Protein 2H7O (pdb70)

Solvent-accessible surface area: 15683 Å² total; per-residue (Å²): 226,22,66,75,154,91,6,148,72,8,12,50,74,0,108,82,19,30,68,28,5,80,88,154,134,20,86,36,16,19,0,2,56,33,0,23,68,0,9,62,4,0,38,112,3,68,110,99,53,94,72,107,69,13,106,69,2,52,67,25,1,94,131,2,3,150,39,1,28,68,61,28,163,88,134,33,26,106,63,34,2,41,64,6,2,94,48,0,60,137,43,28,131,113,137,43,57,32,60,25,22,35,15,3,69,20,2,39,48,0,0,50,1,0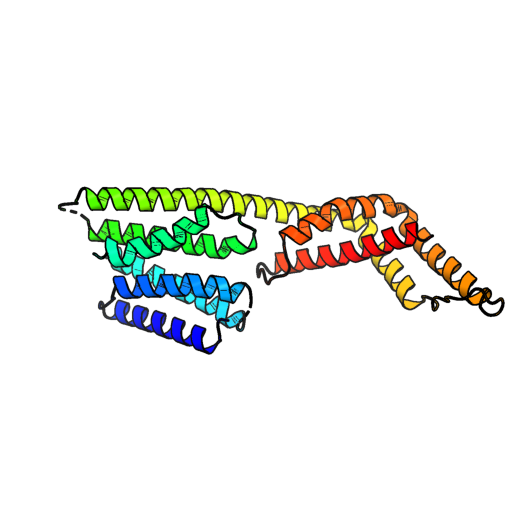,32,75,5,0,55,59,94,29,164,186,50,51,100,100,7,130,41,26,28,80,120,0,32,100,6,50,81,48,0,48,100,52,16,76,74,7,72,101,96,37,115,63,1,75,52,80,2,41,90,14,15,115,176,4,59,80,6,7,91,71,0,57,85,0,14,107,110,20,69,100,87,123,31,99,64,68,182,27,120,79,148,169,15,28,109,77,71,120,106,36,38,59,26,1,56,109,4,27,127,58,0,51,120,27,26,99,70,0,74,95,10,16,104,72,0,60,66,2,12,134,96,10,28,190,48,65,43,79,62,115,122,9,23,93,21,6,70,86,0,40,68,2,4,68,8,0,57,86,1,24,142,12,58,168,129,126

Radius of gyration: 27.66 Å; Cα contacts (8 Å, |Δi|>4): 188; chains: 1; bounding box: 69×38×85 Å

Structure (mmCIF, N/CA/C/O backbone):
data_2H7O
#
_entry.id   2H7O
#
_cell.length_a   60.009
_cell.length_b   60.009
_cell.length_c   402.022
_cell.angle_alpha   90.000
_cell.angle_beta   90.000
_cell.angle_gamma   120.000
#
_symmetry.space_group_name_H-M   'P 65 2 2'
#
loop_
_entity.id
_entity.type
_entity.pdbx_description
1 polymer 'Protein kinase ypkA'
2 water water
#
loop_
_atom_site.group_PDB
_atom_site.id
_atom_site.type_symbol
_atom_site.label_atom_id
_atom_site.label_alt_id
_atom_site.label_comp_id
_atom_site.label_asym_id
_atom_site.label_entity_id
_atom_site.label_seq_id
_atom_site.pdbx_PDB_ins_code
_atom_site.Cartn_x
_atom_site.Cartn_y
_atom_site.Cartn_z
_atom_site.occupancy
_atom_site.B_iso_or_equiv
_atom_site.auth_seq_id
_atom_site.auth_comp_id
_atom_site.auth_asym_id
_atom_site.auth_atom_id
_atom_site.pdbx_PDB_model_num
ATOM 1 N N . ARG A 1 10 ? 5.973 17.364 -3.375 1.00 57.13 439 ARG A N 1
ATOM 2 C CA . ARG A 1 10 ? 5.585 18.708 -3.926 1.00 56.61 439 ARG A CA 1
ATOM 3 C C . ARG A 1 10 ? 4.125 19.038 -3.663 1.00 55.21 439 ARG A C 1
ATOM 4 O O . ARG A 1 10 ? 3.290 18.201 -3.821 1.00 55.27 439 ARG A O 1
ATOM 12 N N . ILE A 1 11 ? 3.838 20.276 -3.256 1.00 53.27 440 ILE A N 1
ATOM 13 C CA . ILE A 1 11 ? 2.472 20.726 -2.988 1.00 51.19 440 ILE A CA 1
ATOM 14 C C . ILE A 1 11 ? 1.727 20.910 -4.336 1.00 49.51 440 ILE A C 1
ATOM 15 O O . ILE A 1 11 ? 2.188 21.577 -5.260 1.00 49.06 440 ILE A O 1
ATOM 20 N N . THR A 1 12 ? 0.572 20.281 -4.447 1.00 47.73 441 THR A N 1
ATOM 21 C CA . THR A 1 12 ? -0.235 20.355 -5.672 1.00 46.53 441 THR A CA 1
ATOM 22 C C . THR A 1 12 ? -1.319 21.419 -5.544 1.00 45.00 441 THR A C 1
ATOM 23 O O . THR A 1 12 ? -1.653 21.796 -4.442 1.00 42.38 441 THR A O 1
ATOM 27 N N . PRO A 1 13 ? -1.876 21.896 -6.685 1.00 45.17 442 PRO A N 1
ATOM 28 C CA . PRO A 1 13 ? -3.108 22.687 -6.668 1.00 45.57 442 PRO A CA 1
ATOM 29 C C . PRO A 1 13 ? -4.241 22.005 -5.890 1.00 45.55 442 PRO A C 1
ATOM 30 O O . PRO A 1 13 ? -4.905 22.682 -5.083 1.00 44.37 442 PRO A O 1
ATOM 34 N N . LYS A 1 14 ? -4.414 20.695 -6.103 1.00 45.13 443 LYS A N 1
ATOM 35 C CA . LYS A 1 14 ? -5.359 19.886 -5.328 1.00 45.30 443 LYS A CA 1
ATOM 36 C C . LYS A 1 14 ? -5.180 19.974 -3.787 1.00 44.37 443 LYS A C 1
ATOM 37 O O . LYS A 1 14 ? -6.156 20.195 -3.053 1.00 42.54 443 LYS A O 1
ATOM 43 N N . LYS A 1 15 ? -3.958 19.824 -3.281 1.00 44.77 444 LYS A N 1
ATOM 44 C CA . LYS A 1 15 ? -3.699 19.855 -1.868 1.00 45.21 444 LYS A CA 1
ATOM 45 C C . LYS A 1 15 ? -3.928 21.246 -1.338 1.00 44.62 444 LYS A C 1
ATOM 46 O O . LYS A 1 15 ? -4.473 21.409 -0.257 1.00 44.85 444 LYS A O 1
ATOM 52 N N . LEU A 1 16 ? -3.597 22.261 -2.118 1.00 43.56 445 LEU A N 1
ATOM 53 C CA . LEU A 1 16 ? -3.829 23.647 -1.722 1.00 44.34 445 LEU A CA 1
ATOM 54 C C . LEU A 1 16 ? -5.328 23.902 -1.573 1.00 43.22 445 LEU A C 1
ATOM 55 O O . LEU A 1 16 ? -5.775 24.579 -0.657 1.00 43.54 445 LEU A O 1
ATOM 60 N N . ARG A 1 17 ? -6.077 23.391 -2.541 1.00 43.58 446 ARG A N 1
ATOM 61 C CA . ARG A 1 17 ? -7.556 23.510 -2.454 1.00 42.34 446 ARG A CA 1
ATOM 62 C C . ARG A 1 17 ? -8.111 22.820 -1.192 1.00 42.04 446 ARG A C 1
ATOM 63 O O . ARG A 1 17 ? -9.029 23.320 -0.576 1.00 40.43 446 ARG A O 1
ATOM 71 N N . GLU A 1 18 ? -7.624 21.593 -0.913 1.00 40.27 447 GLU A N 1
ATOM 72 C CA . GLU A 1 18 ? -8.001 20.825 0.271 1.00 42.43 447 GLU A CA 1
ATOM 73 C C . GLU A 1 18 ? -7.679 21.535 1.584 1.00 41.24 447 GLU A C 1
ATOM 74 O O . GLU A 1 18 ? -8.508 21.576 2.467 1.00 40.68 447 GLU A O 1
ATOM 80 N N . LEU A 1 19 ? -6.505 22.150 1.687 1.00 42.44 448 LEU A N 1
ATOM 81 C CA . LEU A 1 19 ? -6.182 22.987 2.815 1.00 42.76 448 LEU A CA 1
ATOM 82 C C . LEU A 1 19 ? -7.081 24.207 2.923 1.00 42.37 448 LEU A C 1
ATOM 83 O O . LEU A 1 19 ? -7.493 24.544 4.006 1.00 43.22 448 LEU A O 1
ATOM 88 N N . SER A 1 20 ? -7.437 24.826 1.802 1.00 43.04 449 SER A N 1
ATOM 89 C CA . SER A 1 20 ? -8.337 25.958 1.829 1.00 43.44 449 SER A CA 1
ATOM 90 C C . SER A 1 20 ? -9.733 25.563 2.225 1.00 42.81 449 SER A C 1
ATOM 91 O O . SER A 1 20 ? -10.419 26.355 2.845 1.00 45.99 449 SER A O 1
ATOM 94 N N . ASP A 1 21 ? -10.181 24.369 1.837 1.00 43.31 450 ASP A N 1
ATOM 95 C CA . ASP A 1 21 ? -11.509 23.870 2.212 1.00 41.91 450 ASP A CA 1
ATOM 96 C C . ASP A 1 21 ? -11.532 23.745 3.734 1.00 42.11 450 ASP A C 1
ATOM 97 O O . ASP A 1 21 ? -12.521 24.073 4.354 1.00 43.72 450 ASP A O 1
ATOM 102 N N . LEU A 1 22 ? -10.437 23.293 4.342 1.00 41.92 451 LEU A N 1
ATOM 103 C CA . LEU A 1 22 ? -10.343 23.174 5.816 1.00 41.78 451 LEU A CA 1
ATOM 104 C C . LEU A 1 22 ? -10.467 24.533 6.505 1.00 42.49 451 LEU A C 1
ATOM 105 O O . LEU A 1 22 ? -11.256 24.695 7.450 1.00 42.02 451 LEU A O 1
ATOM 110 N N . LEU A 1 23 ? -9.742 25.526 5.997 1.00 43.24 452 LEU A N 1
ATOM 111 C CA . LEU A 1 23 ? -9.876 26.852 6.503 1.00 42.98 452 LEU A CA 1
ATOM 112 C C . LEU A 1 23 ? -11.315 27.373 6.412 1.00 43.50 452 LEU A C 1
ATOM 113 O O . LEU A 1 23 ? -11.784 27.911 7.393 1.00 43.53 452 LEU A O 1
ATOM 118 N N . ARG A 1 24 ? -11.979 27.228 5.256 1.00 42.42 453 ARG A N 1
ATOM 119 C CA . ARG A 1 24 ? -13.350 27.629 5.081 1.00 43.35 453 ARG A CA 1
ATOM 120 C C . ARG A 1 24 ? -14.319 26.922 6.022 1.00 42.87 453 ARG A C 1
ATOM 121 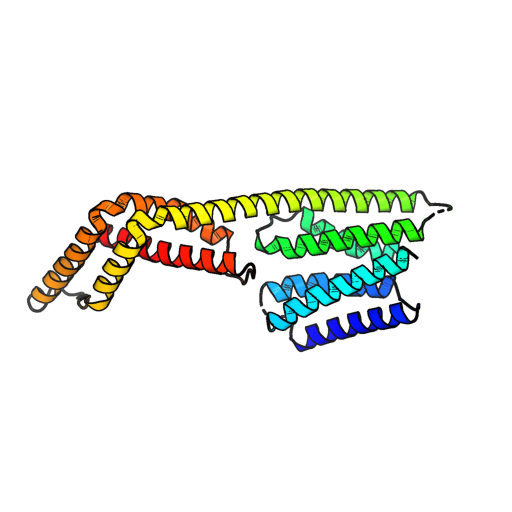O O . ARG A 1 24 ? -15.273 27.503 6.475 1.00 42.48 453 ARG A O 1
ATOM 129 N N . THR A 1 25 ? -14.080 25.668 6.326 1.00 42.04 454 THR A N 1
ATOM 130 C CA . THR A 1 25 ? -14.862 24.967 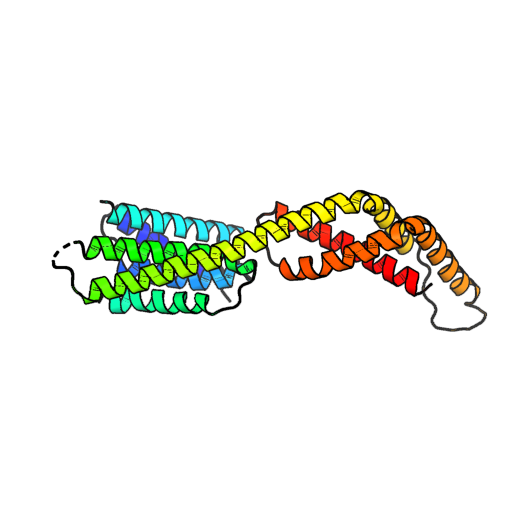7.319 1.00 42.09 454 THR A CA 1
ATOM 131 C C . THR A 1 25 ? -14.707 25.602 8.667 1.00 42.43 454 THR A C 1
ATOM 132 O O . THR A 1 25 ? -15.699 25.879 9.366 1.00 41.16 454 THR A O 1
ATOM 136 N N . HIS A 1 26 ? -13.476 25.919 9.053 1.00 42.10 455 HIS A N 1
ATOM 137 C CA . HIS A 1 26 ? -13.301 26.583 10.357 1.00 42.08 455 HIS A CA 1
ATOM 138 C C . HIS A 1 26 ? -13.945 27.971 10.416 1.00 42.98 455 HIS A C 1
ATOM 139 O O . HIS A 1 26 ? -14.546 28.364 11.443 1.00 42.69 455 HIS A O 1
ATOM 146 N N . LEU A 1 27 ? -13.744 28.747 9.354 1.00 43.40 456 LEU A N 1
ATOM 147 C CA . LEU A 1 27 ? -14.424 30.015 9.211 1.00 44.12 456 LEU A CA 1
ATOM 148 C C . LEU A 1 27 ? -15.946 29.887 9.304 1.00 45.34 456 LEU A C 1
ATOM 149 O O . LEU A 1 27 ? -16.565 30.669 9.995 1.00 45.53 456 LEU A O 1
ATOM 154 N N . SER A 1 28 ? -16.573 28.915 8.647 1.00 46.42 457 SER A N 1
ATOM 155 C CA . SER A 1 28 ? -18.041 28.805 8.778 1.00 47.29 457 SER A CA 1
ATOM 156 C C . SER A 1 28 ? -18.458 28.374 10.204 1.00 47.25 457 SER A C 1
ATOM 157 O O . SER A 1 28 ? -19.442 28.855 10.724 1.00 44.13 457 SER A O 1
ATOM 160 N N . SER A 1 29 ? -17.724 27.441 10.797 1.00 47.51 458 SER A N 1
ATOM 161 C CA . SER A 1 29 ? -17.842 27.142 12.239 1.00 49.46 458 SER A CA 1
ATOM 162 C C . SER A 1 29 ? -17.802 28.346 13.183 1.00 48.94 458 SER A C 1
ATOM 163 O O . SER A 1 29 ? -18.546 28.405 14.144 1.00 47.65 458 SER A O 1
ATOM 166 N N . ALA A 1 30 ? -16.879 29.266 12.930 1.00 49.57 459 ALA A N 1
ATOM 167 C CA . ALA A 1 30 ? -16.742 30.410 13.794 1.00 50.25 459 ALA A CA 1
ATOM 168 C C . ALA A 1 30 ? -18.024 31.260 13.686 1.00 50.53 459 ALA A C 1
ATOM 169 O O . ALA A 1 30 ? -18.564 31.727 14.686 1.00 50.56 459 ALA A O 1
ATOM 171 N N . ALA A 1 31 ? -18.529 31.408 12.464 1.00 50.92 460 ALA A N 1
ATOM 172 C CA . ALA A 1 31 ? -19.771 32.127 12.228 1.00 51.56 460 ALA A CA 1
ATOM 173 C C . ALA A 1 31 ? -20.977 31.520 12.956 1.00 52.50 460 ALA A C 1
ATOM 174 O O . ALA A 1 31 ? -21.891 32.263 13.286 1.00 52.81 460 ALA A O 1
ATOM 176 N N . THR A 1 32 ? -21.003 30.200 13.193 1.00 53.45 461 THR A N 1
ATOM 177 C CA . THR A 1 32 ? -22.069 29.559 13.999 1.00 54.10 461 THR A CA 1
ATOM 178 C C . THR A 1 32 ? -21.654 29.313 15.461 1.00 54.82 461 THR A C 1
ATOM 179 O O . THR A 1 32 ? -22.277 28.532 16.164 1.00 56.07 461 THR A O 1
ATOM 183 N N . LYS A 1 33 ? -20.606 29.984 15.918 1.00 54.60 462 LYS A N 1
ATOM 184 C CA . LYS A 1 33 ? -20.090 29.820 17.290 1.00 54.05 462 LYS A CA 1
ATOM 185 C C . LYS A 1 33 ? -19.730 28.370 17.691 1.00 53.49 462 LYS A C 1
ATOM 186 O O . LYS A 1 33 ? -19.849 27.989 18.855 1.00 53.18 462 LYS A O 1
ATOM 192 N N . GLN A 1 34 ? -19.235 27.591 16.722 1.00 52.74 463 GLN A N 1
ATOM 193 C CA . GLN A 1 34 ? -18.857 26.187 16.927 1.00 51.96 463 GLN A CA 1
ATOM 194 C C . GLN A 1 34 ? -17.376 25.908 16.554 1.00 51.34 463 GLN A C 1
ATOM 195 O O . GLN A 1 34 ? -17.038 24.784 16.226 1.00 51.21 463 GLN A O 1
ATOM 201 N N . LEU A 1 35 ? -16.505 26.924 16.659 1.00 49.57 464 LEU A N 1
ATOM 202 C CA . LEU A 1 35 ? -15.104 26.791 16.313 1.00 48.93 464 LEU A CA 1
ATOM 203 C C . LEU A 1 35 ? -14.412 25.712 17.152 1.00 48.45 464 LEU A C 1
ATOM 204 O O . LEU A 1 35 ? -14.465 25.734 18.379 1.00 45.63 464 LEU A O 1
ATOM 209 N N . ASP A 1 36 ? -13.764 24.763 16.470 1.00 48.38 465 ASP A N 1
ATOM 210 C CA . ASP A 1 36 ? -12.919 23.765 17.107 1.00 48.48 465 ASP A CA 1
ATOM 211 C C . ASP A 1 36 ? -11.514 24.389 17.212 1.00 48.41 465 ASP A C 1
ATOM 212 O O . ASP A 1 36 ? -10.746 24.329 16.250 1.00 47.79 465 ASP A O 1
ATOM 217 N N . MET A 1 37 ? -11.179 24.959 18.371 1.00 46.61 466 MET A N 1
ATOM 218 C CA . MET A 1 37 ? -9.946 25.707 18.513 1.00 47.24 466 MET A CA 1
ATOM 219 C C . MET A 1 37 ? -8.689 24.828 18.298 1.00 47.16 466 MET A C 1
ATOM 220 O O . MET A 1 37 ? -7.763 25.248 17.641 1.00 45.32 466 MET A O 1
ATOM 225 N N . GLY A 1 38 ? -8.647 23.638 18.887 1.00 46.83 467 GLY A N 1
ATOM 226 C CA . GLY A 1 38 ? -7.499 22.745 18.717 1.00 46.28 467 GLY A CA 1
ATOM 227 C C . GLY A 1 38 ? -7.365 22.341 17.241 1.00 46.59 467 GLY A C 1
ATOM 228 O O . GLY A 1 38 ? -6.266 22.278 16.703 1.00 46.70 467 GLY A O 1
ATOM 229 N N . GLY A 1 39 ? -8.499 22.105 16.592 1.00 44.69 468 GLY A N 1
ATOM 230 C CA . GLY A 1 39 ? -8.581 21.813 15.174 1.00 45.23 468 GLY A CA 1
ATOM 231 C C . GLY A 1 39 ? -8.113 22.878 14.246 1.00 44.15 468 GLY A C 1
ATOM 232 O O . GLY A 1 39 ? -7.357 22.623 13.358 1.00 44.09 468 GLY A O 1
ATOM 233 N N . VAL A 1 40 ? -8.562 24.102 14.445 1.00 44.50 469 VAL A N 1
ATOM 234 C CA . VAL A 1 40 ? -8.096 25.175 13.576 1.00 43.65 469 VAL A CA 1
ATOM 235 C C . VAL A 1 40 ? -6.609 25.484 13.791 1.00 43.61 469 VAL A C 1
ATOM 236 O O . VAL A 1 40 ? -5.896 25.749 12.834 1.00 42.46 469 VAL A O 1
ATOM 240 N N . LEU A 1 41 ? -6.137 25.376 15.041 1.00 43.75 470 LEU A N 1
ATOM 241 C CA . LEU A 1 41 ? -4.762 25.614 15.290 1.00 43.83 470 LEU A CA 1
ATOM 242 C C . LEU A 1 41 ? -3.859 24.541 14.756 1.00 43.73 470 LEU A C 1
ATOM 243 O O . LEU A 1 41 ? -2.779 24.843 14.248 1.00 43.30 470 LEU A O 1
ATOM 248 N N . SER A 1 42 ? -4.253 23.291 14.888 1.00 43.06 471 SER A N 1
ATOM 249 C CA . SER A 1 42 ? -3.500 22.192 14.346 1.00 45.67 471 SER A CA 1
ATOM 250 C C . SER A 1 42 ? -3.435 22.182 12.784 1.00 46.14 471 SER A C 1
ATOM 251 O O . SER A 1 42 ? -2.373 21.960 12.178 1.00 48.19 471 SER A O 1
ATOM 254 N N . ASP A 1 43 ? -4.549 22.518 12.165 1.00 45.00 472 ASP A N 1
ATOM 255 C CA . ASP A 1 43 ? -4.663 22.650 10.736 1.00 45.41 472 ASP A CA 1
ATOM 256 C C . ASP A 1 43 ? -3.815 23.844 10.250 1.00 45.47 472 ASP A C 1
ATOM 257 O O . ASP A 1 43 ? -3.190 23.739 9.204 1.00 46.18 472 ASP A O 1
ATOM 262 N N . LEU A 1 44 ? -3.856 24.963 10.960 1.00 45.38 473 LEU A N 1
ATOM 263 C CA . LEU A 1 44 ? -3.033 26.127 10.600 1.00 45.30 473 LEU A CA 1
ATOM 264 C C . LEU A 1 44 ? -1.553 25.808 10.592 1.00 46.11 473 LEU A C 1
ATOM 265 O O . LEU A 1 44 ? -0.786 26.281 9.713 1.00 45.91 473 LEU A O 1
ATOM 270 N N . ASP A 1 45 ? -1.116 25.083 11.604 1.00 45.78 474 ASP A N 1
ATOM 271 C CA . ASP A 1 45 ? 0.265 24.674 11.633 1.00 46.77 474 ASP A CA 1
ATOM 272 C C . ASP A 1 45 ? 0.663 23.873 10.348 1.00 46.22 474 ASP A C 1
ATOM 273 O O . ASP A 1 45 ? 1.729 24.127 9.742 1.00 45.89 474 ASP A O 1
ATOM 278 N N . THR A 1 46 ? -0.151 22.872 9.959 1.00 47.92 475 THR A N 1
ATOM 279 C CA . THR A 1 46 ? 0.058 22.097 8.706 1.00 47.69 475 THR A CA 1
ATOM 280 C C . THR A 1 46 ? 0.153 22.994 7.478 1.00 46.54 475 THR A C 1
ATOM 281 O O . THR A 1 46 ? 1.007 22.835 6.607 1.00 46.79 475 THR A O 1
ATOM 285 N N . MET A 1 47 ? -0.701 23.979 7.442 1.00 46.27 476 MET A N 1
ATOM 286 C CA . MET A 1 47 ? -0.669 24.939 6.372 1.00 47.83 476 MET A CA 1
ATOM 287 C C . MET A 1 47 ? 0.597 25.823 6.371 1.00 45.15 476 MET A C 1
ATOM 288 O O . MET A 1 47 ? 1.073 26.129 5.307 1.00 43.61 476 MET A O 1
ATOM 293 N N . LEU A 1 48 ? 1.147 26.176 7.527 1.00 43.93 477 LEU A N 1
ATOM 294 C CA . LEU A 1 48 ? 2.419 26.923 7.545 1.00 43.23 477 LEU A CA 1
ATOM 295 C C . LEU A 1 48 ? 3.551 26.118 6.904 1.00 42.30 477 LEU A C 1
ATOM 296 O O . LEU A 1 48 ? 4.429 26.642 6.186 1.00 41.00 477 LEU A O 1
ATOM 301 N N . VAL A 1 49 ? 3.563 24.833 7.213 1.00 43.51 478 VAL A N 1
ATOM 302 C CA . VAL A 1 49 ? 4.591 23.919 6.679 1.00 44.33 478 VAL A CA 1
ATOM 303 C C . VAL A 1 49 ? 4.442 23.783 5.167 1.00 44.02 478 VAL A C 1
ATOM 304 O O . VAL A 1 49 ? 5.408 23.932 4.434 1.00 43.12 478 VAL A O 1
ATOM 308 N N . ALA A 1 50 ? 3.215 23.581 4.717 1.00 43.92 479 ALA A N 1
ATOM 309 C CA . ALA A 1 50 ? 2.875 23.536 3.294 1.00 44.77 479 ALA A CA 1
ATOM 310 C C . ALA A 1 50 ? 3.174 24.773 2.489 1.00 44.53 479 ALA A C 1
ATOM 311 O O . ALA A 1 50 ? 3.702 24.671 1.343 1.00 45.24 479 ALA A O 1
ATOM 313 N N . LEU A 1 51 ? 2.781 25.926 3.023 1.00 44.20 480 LEU A N 1
ATOM 314 C CA . LEU A 1 51 ? 2.993 27.191 2.330 1.00 44.40 480 LEU A CA 1
ATOM 315 C C . LEU A 1 51 ? 4.492 27.486 2.254 1.00 43.53 480 LEU A C 1
ATOM 316 O O . LEU A 1 51 ? 5.011 27.931 1.189 1.00 42.87 480 LEU A O 1
ATOM 321 N N . ASP A 1 52 ? 5.220 27.185 3.335 1.00 43.55 481 ASP A N 1
ATOM 322 C CA . ASP A 1 52 ? 6.672 27.395 3.252 1.00 44.52 481 ASP A CA 1
ATOM 323 C C . ASP A 1 52 ? 7.279 26.680 2.013 1.00 45.02 481 ASP A C 1
ATOM 324 O O . ASP A 1 52 ? 8.095 27.226 1.297 1.00 45.13 481 ASP A O 1
ATOM 329 N N . LYS A 1 53 ? 6.867 25.452 1.808 1.00 45.96 482 LYS A N 1
ATOM 330 C CA . LYS A 1 53 ? 7.315 24.606 0.678 1.00 46.59 482 LYS A CA 1
ATOM 331 C C . LYS A 1 53 ? 6.839 25.192 -0.663 1.00 46.09 482 LYS A C 1
ATOM 332 O O . LYS A 1 53 ? 7.639 25.608 -1.504 1.00 46.55 482 LYS A O 1
ATOM 338 N N . ALA A 1 54 ? 5.521 25.315 -0.785 1.00 46.14 483 ALA A N 1
ATOM 339 C CA . ALA A 1 54 ? 4.810 25.829 -1.981 1.00 45.85 483 ALA A CA 1
ATOM 340 C C . ALA A 1 54 ? 5.429 27.073 -2.584 1.00 45.52 483 ALA A C 1
ATOM 341 O O . ALA A 1 54 ? 5.680 27.134 -3.807 1.00 43.59 483 ALA A O 1
ATOM 343 N N . GLU A 1 55 ? 5.698 28.060 -1.717 1.00 45.62 484 GLU A N 1
ATOM 344 C CA . GLU A 1 55 ? 6.382 29.312 -2.122 1.00 46.81 484 GLU A CA 1
ATOM 345 C C . GLU A 1 55 ? 7.737 29.123 -2.798 1.00 47.33 484 GLU A C 1
ATOM 346 O O . GLU A 1 55 ? 8.141 29.931 -3.668 1.00 49.14 484 GLU A O 1
ATOM 352 N N . ARG A 1 56 ? 8.476 28.117 -2.342 1.00 48.15 485 ARG A N 1
ATOM 353 C CA . ARG A 1 56 ? 9.842 27.848 -2.843 1.00 48.11 485 ARG A CA 1
ATOM 354 C C . ARG A 1 56 ? 9.817 27.190 -4.235 1.00 49.04 485 ARG A C 1
ATOM 355 O O . ARG A 1 56 ? 10.795 27.221 -4.965 1.00 48.81 485 ARG A O 1
ATOM 363 N N . GLU A 1 57 ? 8.673 26.578 -4.568 1.00 50.57 486 GLU A N 1
ATOM 364 C CA . GLU A 1 57 ? 8.429 26.002 -5.887 1.00 51.05 486 GLU A CA 1
ATOM 365 C C . GLU A 1 57 ? 7.096 26.434 -6.451 1.00 51.62 486 GLU A C 1
ATOM 366 O O . GLU A 1 57 ? 6.987 26.570 -7.664 1.00 54.04 486 GLU A O 1
ATOM 372 N N . VAL A 1 60 ? 2.090 25.624 -8.346 1.00 41.14 489 VAL A N 1
ATOM 373 C CA . VAL A 1 60 ? 0.910 26.382 -7.919 1.00 41.60 489 VAL A CA 1
ATOM 374 C C . VAL A 1 60 ? 0.908 27.848 -8.408 1.00 42.22 489 VAL A C 1
ATOM 375 O O . VAL A 1 60 ? 1.860 28.611 -8.140 1.00 42.79 489 VAL A O 1
ATOM 379 N N . ASP A 1 61 ? -0.149 28.229 -9.147 1.00 42.06 490 ASP A N 1
ATOM 380 C CA . ASP A 1 61 ? -0.340 29.623 -9.571 1.00 41.36 490 ASP A CA 1
ATOM 381 C C . ASP A 1 61 ? 0.004 30.495 -8.380 1.00 40.61 490 ASP A C 1
ATOM 382 O O . ASP A 1 61 ? -0.485 30.247 -7.277 1.00 39.42 490 ASP A O 1
ATOM 387 N N . LYS A 1 62 ? 0.861 31.482 -8.600 1.00 39.80 491 LYS A N 1
ATOM 388 C CA . LYS A 1 62 ? 1.157 32.494 -7.590 1.00 39.66 491 LYS A CA 1
ATOM 389 C C . LYS A 1 62 ? -0.116 33.232 -7.149 1.00 38.82 491 LYS A C 1
ATOM 390 O O . LYS A 1 62 ? -0.247 33.670 -6.015 1.00 37.49 491 LYS A O 1
ATOM 396 N N . ASP A 1 63 ? -1.042 33.376 -8.085 1.00 38.48 492 ASP A N 1
ATOM 397 C CA . ASP A 1 63 ? -2.424 33.753 -7.793 1.00 38.53 492 ASP A CA 1
ATOM 398 C C . ASP A 1 63 ? -3.004 32.993 -6.590 1.00 37.39 492 ASP A C 1
ATOM 399 O O . ASP A 1 63 ? -3.444 33.564 -5.587 1.00 36.79 492 ASP A O 1
ATOM 404 N N . GLN A 1 64 ? -3.006 31.677 -6.708 1.00 36.92 493 GLN A N 1
ATOM 405 C CA . GLN A 1 64 ? -3.623 30.833 -5.681 1.00 36.89 493 GLN A CA 1
ATOM 406 C C . GLN A 1 64 ? -2.835 30.923 -4.388 1.00 36.18 493 GLN A C 1
ATOM 407 O O . GLN A 1 64 ? -3.412 30.867 -3.334 1.00 36.21 493 GLN A O 1
ATOM 413 N N . LEU A 1 65 ? -1.513 31.052 -4.483 1.00 36.85 494 LEU A N 1
ATOM 414 C CA . LEU A 1 65 ? -0.660 31.198 -3.290 1.00 37.23 494 LEU A CA 1
ATOM 415 C C . LEU A 1 65 ? -0.963 32.474 -2.518 1.00 37.15 494 LEU A C 1
ATOM 416 O O . LEU A 1 65 ? -0.974 32.457 -1.294 1.00 37.64 494 LEU A O 1
ATOM 421 N N . LYS A 1 66 ? -1.182 33.583 -3.224 1.00 37.35 495 LYS A N 1
ATOM 422 C CA . LYS A 1 66 ? -1.596 34.848 -2.569 1.00 37.77 495 LYS A CA 1
ATOM 423 C C . LYS A 1 66 ? -2.955 34.696 -1.862 1.00 37.08 495 LYS A C 1
ATOM 424 O O . LYS A 1 66 ? -3.148 35.221 -0.772 1.00 36.19 495 LYS A O 1
ATOM 430 N N . SER A 1 67 ? -3.897 33.982 -2.481 1.00 37.15 496 SER A N 1
ATOM 431 C CA . SER A 1 67 ? -5.249 33.884 -1.923 1.00 37.11 496 SER A CA 1
ATOM 432 C C . SER A 1 67 ? -5.228 33.079 -0.616 1.00 37.61 496 SER A C 1
ATOM 433 O O . SER A 1 67 ? -6.042 33.313 0.291 1.00 37.38 496 SER A O 1
ATOM 436 N N . PHE A 1 68 ? -4.258 32.169 -0.533 1.00 38.37 497 PHE A N 1
ATOM 437 C CA . PHE A 1 68 ? -4.158 31.169 0.541 1.00 38.54 497 PHE A CA 1
ATOM 438 C C . PHE A 1 68 ? -3.517 31.815 1.756 1.00 38.74 497 PHE A C 1
ATOM 439 O O . PHE A 1 68 ? -4.006 31.689 2.871 1.00 40.47 497 PHE A O 1
ATOM 447 N N . ASN A 1 69 ? -2.470 32.593 1.518 1.00 39.53 498 ASN A N 1
ATOM 448 C CA . ASN A 1 69 ? -1.858 33.474 2.542 1.00 38.38 498 ASN A CA 1
ATOM 449 C C . ASN A 1 69 ? -2.962 34.389 3.198 1.00 38.77 498 ASN A C 1
ATOM 450 O O . ASN A 1 69 ? -3.047 34.528 4.425 1.00 38.60 498 ASN A O 1
ATOM 455 N N . SER A 1 70 ? -3.808 35.003 2.373 1.00 38.07 499 SER A N 1
ATOM 456 C CA . SER A 1 70 ? -4.894 35.860 2.832 1.00 37.58 499 SER A CA 1
ATOM 457 C C . SER A 1 70 ? -6.033 35.135 3.549 1.00 37.56 499 SER A C 1
ATOM 458 O O . SER A 1 70 ? -6.706 35.695 4.412 1.00 35.56 499 SER A O 1
ATOM 461 N N . LEU A 1 71 ? -6.292 33.872 3.170 1.00 37.35 500 LEU A N 1
ATOM 462 C CA . LEU A 1 71 ? -7.306 33.074 3.861 1.00 36.40 500 LEU A CA 1
ATOM 463 C C . LEU A 1 71 ? -6.838 32.742 5.257 1.00 34.10 500 LEU A C 1
ATOM 464 O O . LEU A 1 71 ? -7.621 32.693 6.186 1.00 33.25 500 LEU A O 1
ATOM 469 N N . ILE A 1 72 ? -5.566 32.430 5.355 1.00 34.20 501 ILE A N 1
ATOM 470 C CA . ILE A 1 72 ? -4.904 32.171 6.607 1.00 36.22 501 ILE A CA 1
ATOM 471 C C . ILE A 1 72 ? -5.017 33.417 7.544 1.00 35.75 501 ILE A C 1
ATOM 472 O O . ILE A 1 72 ? -5.472 33.353 8.680 1.00 34.82 501 ILE A O 1
ATOM 477 N N . LEU A 1 73 ? -4.660 34.574 7.008 1.00 36.14 502 LEU A N 1
ATOM 478 C CA . LEU A 1 73 ? -4.876 35.829 7.751 1.00 36.04 502 LEU A CA 1
ATOM 479 C C . LEU A 1 73 ? -6.359 36.033 8.189 1.00 35.87 502 LEU A C 1
ATOM 480 O O . LEU A 1 73 ? -6.626 36.408 9.336 1.00 35.54 502 LEU A O 1
ATOM 485 N N . LYS A 1 74 ? -7.325 35.724 7.323 1.00 35.04 503 LYS A N 1
ATOM 486 C CA . LYS A 1 74 ? -8.750 35.795 7.722 1.00 34.58 503 LYS A CA 1
ATOM 487 C C . LYS A 1 74 ? -9.049 34.867 8.934 1.00 35.16 503 LYS A C 1
ATOM 488 O O . LYS A 1 74 ? -9.812 35.210 9.877 1.00 34.00 503 LYS A O 1
ATOM 494 N N . THR A 1 75 ? -8.391 33.695 8.913 1.00 34.55 504 THR A N 1
ATOM 495 C CA . THR A 1 75 ? -8.591 32.688 9.912 1.00 33.79 504 THR A CA 1
ATOM 496 C C . THR A 1 75 ? -8.022 33.096 11.245 1.00 32.92 504 THR A C 1
ATOM 497 O O . THR A 1 75 ? -8.679 32.922 12.230 1.00 32.25 504 THR A O 1
ATOM 501 N N . TYR A 1 76 ? -6.807 33.623 11.280 1.00 32.84 505 TYR A N 1
ATOM 502 C CA . TYR A 1 76 ? -6.266 34.174 12.517 1.00 34.00 505 TYR A CA 1
ATOM 503 C C . TYR A 1 76 ? -7.103 35.330 13.057 1.00 35.24 505 TYR A C 1
ATOM 504 O O . TYR A 1 76 ? -7.271 35.449 14.280 1.00 34.47 505 TYR A O 1
ATOM 513 N N . ARG A 1 77 ? -7.686 36.122 12.141 1.00 35.96 506 ARG A N 1
ATOM 514 C CA . ARG A 1 77 ? -8.529 37.266 12.521 1.00 36.37 506 ARG A CA 1
ATOM 515 C C . ARG A 1 77 ? -9.758 36.729 13.242 1.00 36.35 506 ARG A C 1
ATOM 516 O O . ARG A 1 77 ? -10.142 37.236 14.294 1.00 35.07 506 ARG A O 1
ATOM 524 N N . VAL A 1 78 ? -10.318 35.641 12.725 1.00 35.58 507 VAL A N 1
ATOM 525 C CA . VAL A 1 78 ? -11.475 35.033 13.354 1.00 35.85 507 VAL A CA 1
ATOM 526 C C . VAL A 1 78 ? -11.136 34.404 14.689 1.00 34.90 507 VAL A C 1
ATOM 527 O O . VAL A 1 78 ? -11.953 34.427 15.623 1.00 33.77 507 VAL A O 1
ATOM 531 N N . ILE A 1 79 ? -9.942 33.808 14.788 1.00 34.11 508 ILE A N 1
ATOM 532 C CA . ILE A 1 79 ? -9.489 33.284 16.072 1.00 34.24 508 ILE A CA 1
ATOM 533 C C . ILE A 1 79 ? -9.393 34.403 17.166 1.00 34.25 508 ILE A C 1
ATOM 534 O O . ILE A 1 79 ? -9.792 34.207 18.331 1.00 32.06 508 ILE A O 1
ATOM 539 N N . GLU A 1 80 ? -8.861 35.559 16.764 1.00 35.73 509 GLU A N 1
ATOM 540 C CA . GLU A 1 80 ? -8.699 36.725 17.665 1.00 37.64 509 GLU A CA 1
ATOM 541 C C . GLU A 1 80 ? -10.031 37.259 18.164 1.00 37.28 509 GLU A C 1
ATOM 542 O O . GLU A 1 80 ? -10.202 37.512 19.361 1.00 36.88 509 GLU A O 1
ATOM 548 N N . ASP A 1 81 ? -10.977 37.402 17.245 1.00 37.83 510 ASP A N 1
ATOM 549 C CA . ASP A 1 81 ? -12.324 37.829 17.620 1.00 39.40 510 ASP A CA 1
ATOM 550 C C . ASP A 1 81 ? -12.993 36.761 18.467 1.00 39.39 510 ASP A C 1
ATOM 551 O O . ASP A 1 81 ? -13.726 37.061 19.373 1.00 39.52 510 ASP A O 1
ATOM 556 N N . TYR A 1 82 ? -12.657 35.512 18.227 1.00 40.05 511 TYR A N 1
ATOM 557 C CA . TYR A 1 82 ? -13.321 34.429 18.901 1.00 41.03 511 TYR A CA 1
ATOM 558 C C . TYR A 1 82 ? -12.938 34.526 20.345 1.00 41.81 511 TYR A C 1
ATOM 559 O O . TYR A 1 82 ? -13.802 34.452 21.208 1.00 42.03 511 TYR A O 1
ATOM 568 N N . VAL A 1 83 ? -11.649 34.767 20.599 1.00 43.07 512 VAL A N 1
ATOM 569 C CA . VAL A 1 83 ? -11.114 34.895 21.968 1.00 43.95 512 VAL A CA 1
ATOM 570 C C . VAL A 1 83 ? -11.226 36.277 22.555 1.00 44.20 512 VAL A C 1
ATOM 571 O O . VAL A 1 83 ? -11.166 36.401 23.766 1.00 44.92 512 VAL A O 1
ATOM 575 N N . LYS A 1 84 ? -11.326 37.327 21.743 1.00 44.86 513 LYS A N 1
ATOM 576 C CA . LYS A 1 84 ? -11.658 38.650 22.323 1.00 45.49 513 LYS A CA 1
ATOM 577 C C . LYS A 1 84 ? -12.989 38.477 23.059 1.00 45.89 513 LYS A C 1
ATOM 578 O O . LYS A 1 84 ? -13.055 38.618 24.289 1.00 46.58 513 LYS A O 1
ATOM 584 N N . GLY A 1 85 ? -14.040 38.126 22.313 1.00 46.32 514 GLY A N 1
ATOM 585 C CA . GLY A 1 85 ? -15.370 37.924 22.909 1.00 46.64 514 GLY A CA 1
ATOM 586 C C . GLY A 1 85 ? -15.429 36.627 23.700 1.00 47.05 514 GLY A C 1
ATOM 587 O O . GLY A 1 85 ? -15.023 35.575 23.192 1.00 46.98 514 GLY A O 1
ATOM 588 N N . ASN A 1 104 ? -3.647 19.800 28.229 1.00 63.97 533 ASN A N 1
ATOM 589 C CA . ASN A 1 104 ? -3.921 18.851 27.122 1.00 63.33 533 ASN A CA 1
ATOM 590 C C . ASN A 1 104 ? -3.965 19.556 25.784 1.00 62.04 533 ASN A C 1
ATOM 591 O O . ASN A 1 104 ? -3.409 19.105 24.784 1.00 62.48 533 ASN A O 1
ATOM 596 N N . PHE A 1 105 ? -4.702 20.648 25.770 1.00 60.15 534 PHE A N 1
ATOM 597 C CA . PHE A 1 105 ? -4.522 21.630 24.760 1.00 59.15 534 PHE A CA 1
ATOM 598 C C . PHE A 1 105 ? -3.039 22.015 24.717 1.00 58.81 534 PHE A C 1
ATOM 599 O O . PHE A 1 105 ? -2.443 22.058 23.643 1.00 57.52 534 PHE A O 1
ATOM 607 N N . MET A 1 106 ? -2.443 22.299 25.875 1.00 58.15 535 MET A N 1
ATOM 608 C CA . MET A 1 106 ? -1.010 22.606 25.913 1.00 58.71 535 MET A CA 1
ATOM 609 C C . MET A 1 106 ? -0.229 21.434 25.314 1.00 57.88 535 MET A C 1
ATOM 610 O O . MET A 1 106 ? 0.581 21.631 24.431 1.00 57.46 535 MET A O 1
ATOM 615 N N . LEU A 1 107 ? -0.541 20.208 25.729 1.00 56.92 536 LEU A N 1
ATOM 616 C CA . LEU A 1 107 ? 0.303 19.041 25.398 1.00 57.12 536 LEU A CA 1
ATOM 617 C C . LEU A 1 107 ? 0.185 18.573 23.963 1.00 56.24 536 LEU A C 1
ATOM 618 O O . LEU A 1 107 ? 1.186 18.187 23.351 1.00 55.77 536 LEU A O 1
ATOM 623 N N . SER A 1 108 ? -1.034 18.577 23.432 1.00 55.76 537 SER A N 1
ATOM 624 C CA . SER A 1 108 ? -1.258 18.019 22.115 1.00 55.49 537 SER A CA 1
ATOM 625 C C . SER A 1 108 ? -1.350 19.077 21.027 1.00 55.09 537 SER A C 1
ATOM 626 O O . SER A 1 108 ? -1.113 18.751 19.863 1.00 54.41 537 SER A O 1
ATOM 629 N N . ILE A 1 109 ? -1.653 20.333 21.389 1.00 53.91 538 ILE A N 1
ATOM 630 C CA . ILE A 1 109 ? -1.818 21.391 20.393 1.00 54.08 538 ILE A CA 1
ATOM 631 C C . ILE A 1 109 ? -0.718 22.422 20.431 1.00 53.15 538 ILE A C 1
ATOM 632 O O . ILE A 1 109 ? -0.044 22.656 19.421 1.00 53.34 538 ILE A O 1
ATOM 637 N N . VAL A 1 110 ? -0.524 23.068 21.567 1.00 51.89 539 VAL A N 1
ATOM 638 C CA . VAL A 1 110 ? 0.490 24.126 21.630 1.00 52.46 539 VAL A CA 1
ATOM 639 C C . VAL A 1 110 ? 1.881 23.545 21.511 1.00 51.91 539 VAL A C 1
ATOM 640 O O . VAL A 1 110 ? 2.652 24.000 20.646 1.00 50.77 539 VAL A O 1
ATOM 644 N N . GLU A 1 111 ? 2.181 22.543 22.339 1.00 51.02 540 GLU A N 1
ATOM 645 C CA . GLU A 1 111 ? 3.535 22.042 22.419 1.00 51.07 540 GLU A CA 1
ATOM 646 C C . GLU A 1 111 ? 4.191 21.583 21.070 1.00 49.67 540 GLU A C 1
ATOM 647 O O . GLU A 1 111 ? 5.322 21.993 20.808 1.00 48.61 540 GLU A O 1
ATOM 653 N N . PRO A 1 112 ? 3.516 20.733 20.244 1.00 48.96 541 PRO A N 1
ATOM 654 C CA . PRO A 1 112 ? 4.087 20.346 18.957 1.00 48.53 541 PRO A CA 1
ATOM 655 C C . PRO A 1 112 ? 4.334 21.478 17.988 1.00 48.05 541 PRO A C 1
ATOM 656 O O . PRO A 1 112 ? 5.376 21.483 17.314 1.00 45.46 541 PRO A O 1
ATOM 660 N N . SER A 1 113 ? 3.407 22.456 17.934 1.00 47.32 542 SER A N 1
ATOM 661 C CA . SER A 1 113 ? 3.636 23.641 17.098 1.00 48.14 542 SER A CA 1
ATOM 662 C C . SER A 1 113 ? 4.831 24.504 17.584 1.00 48.38 542 SER A C 1
ATOM 663 O O . SER A 1 113 ? 5.686 24.904 16.773 1.00 47.31 542 SER A O 1
ATOM 666 N N . LEU A 1 114 ? 4.881 24.742 18.908 1.00 47.12 543 LEU A N 1
ATOM 667 C CA . LEU A 1 114 ? 5.992 25.446 19.526 1.00 47.21 543 LEU A CA 1
ATOM 668 C C . LEU A 1 114 ? 7.309 24.737 19.188 1.00 47.68 543 LEU A C 1
ATOM 669 O O . LEU A 1 114 ? 8.281 25.377 18.787 1.00 46.96 543 LEU A O 1
ATOM 674 N N . GLN A 1 115 ? 7.348 23.422 19.350 1.00 47.24 544 GLN A N 1
ATOM 675 C CA . GLN A 1 115 ? 8.605 22.652 19.128 1.00 49.07 544 GLN A CA 1
ATOM 676 C C . GLN A 1 115 ? 9.076 22.747 17.676 1.00 49.14 544 GLN A C 1
ATOM 677 O O . GLN A 1 115 ? 10.285 22.908 17.373 1.00 48.63 544 GLN A O 1
ATOM 683 N N . ARG A 1 116 ? 8.120 22.697 16.759 1.00 48.96 545 ARG A N 1
ATOM 684 C CA . ARG A 1 116 ? 8.448 22.821 15.331 1.00 49.87 545 ARG A CA 1
ATOM 685 C C . ARG A 1 116 ? 9.012 24.208 14.997 1.00 49.85 545 ARG A C 1
ATOM 686 O O . ARG A 1 116 ? 10.013 24.373 14.278 1.00 50.83 545 ARG A O 1
ATOM 694 N N . ILE A 1 117 ? 8.378 25.237 15.519 1.00 50.17 546 ILE A N 1
ATOM 695 C CA . ILE A 1 117 ? 8.825 26.572 15.230 1.00 49.39 546 ILE A CA 1
ATOM 696 C C . ILE A 1 117 ? 10.144 26.876 15.940 1.00 49.49 546 ILE A C 1
ATOM 697 O O . ILE A 1 117 ? 10.972 27.632 15.445 1.00 47.09 546 ILE A O 1
ATOM 702 N N . GLN A 1 118 ? 10.331 26.302 17.125 1.00 50.12 547 GLN A N 1
ATOM 703 C CA . GLN A 1 118 ? 11.576 26.468 17.858 1.00 50.98 547 GLN A CA 1
ATOM 704 C C . GLN A 1 118 ? 12.793 26.059 17.007 1.00 50.97 547 GLN A C 1
ATOM 705 O O . GLN A 1 118 ? 13.886 26.630 17.125 1.00 47.55 547 GLN A O 1
ATOM 711 N N . LYS A 1 119 ? 12.589 25.082 16.128 1.00 51.86 548 LYS A N 1
ATOM 712 C CA . LYS A 1 119 ? 13.651 24.661 15.221 1.00 53.14 548 LYS A CA 1
ATOM 713 C C . LYS A 1 119 ? 14.111 25.790 14.272 1.00 52.47 548 LYS A C 1
ATOM 714 O O . LYS A 1 119 ? 15.270 25.811 13.863 1.00 51.52 548 LYS A O 1
ATOM 720 N N . HIS A 1 120 ? 13.253 26.750 13.947 1.00 51.25 549 HIS A N 1
ATOM 721 C CA . HIS A 1 120 ? 13.660 27.866 13.062 1.00 52.68 549 HIS A CA 1
ATOM 722 C C . HIS A 1 120 ? 14.726 28.730 13.709 1.00 52.21 549 HIS A C 1
ATOM 723 O O . HIS A 1 120 ? 15.480 29.392 13.029 1.00 52.12 549 HIS A O 1
ATOM 730 N N . LEU A 1 121 ? 14.755 28.720 15.045 1.00 51.19 550 LEU A N 1
ATOM 731 C CA . LEU A 1 121 ? 15.566 29.592 15.844 1.00 50.53 550 LEU A CA 1
ATOM 732 C C . LEU A 1 121 ? 17.014 29.132 15.949 1.00 49.90 550 LEU A C 1
ATOM 733 O O . LEU A 1 121 ? 17.861 29.846 16.487 1.00 48.08 550 LEU A O 1
ATOM 738 N N . ASP A 1 122 ? 17.303 27.955 15.435 1.00 50.17 551 ASP A N 1
ATOM 739 C CA . ASP A 1 122 ? 18.664 27.447 15.399 1.00 52.93 551 ASP A CA 1
ATOM 740 C C . ASP A 1 122 ? 19.244 27.354 13.962 1.00 53.38 551 ASP A C 1
ATOM 741 O O . ASP A 1 122 ? 20.392 26.909 13.751 1.00 53.76 551 ASP A O 1
ATOM 746 N N . GLN A 1 123 ? 18.460 27.814 13.003 1.00 53.44 552 GLN A N 1
ATOM 747 C CA . GLN A 1 123 ? 18.778 27.698 11.574 1.00 54.13 552 GLN A CA 1
ATOM 748 C C . GLN A 1 123 ? 19.376 28.994 11.048 1.00 53.36 552 GLN A C 1
ATOM 749 O O . GLN A 1 123 ? 18.994 30.079 11.469 1.00 52.74 552 GLN A O 1
ATOM 755 N N . THR A 1 124 ? 20.291 28.851 10.104 1.00 53.36 553 THR A N 1
ATOM 756 C CA . THR A 1 124 ? 20.816 29.957 9.315 1.00 52.80 553 THR A CA 1
ATOM 757 C C . THR A 1 124 ? 19.715 30.426 8.358 1.00 51.35 553 THR A C 1
ATOM 758 O O . THR A 1 124 ? 19.221 29.630 7.590 1.00 51.75 553 THR A O 1
ATOM 762 N N . HIS A 1 125 ? 19.363 31.704 8.372 1.00 48.51 554 HIS A N 1
ATOM 763 C CA . HIS A 1 125 ? 18.299 32.189 7.480 1.00 48.87 554 HIS A CA 1
ATOM 764 C C . HIS A 1 125 ? 18.834 32.954 6.246 1.00 47.00 554 HIS A C 1
ATOM 765 O O . HIS A 1 125 ? 19.889 33.601 6.295 1.00 47.84 554 HIS A O 1
ATOM 772 N N . SER A 1 126 ? 18.038 32.941 5.206 1.00 45.44 555 SER A N 1
ATOM 773 C CA . SER A 1 126 ? 18.189 33.807 4.048 1.00 46.90 555 SER A CA 1
ATOM 774 C C . SER A 1 126 ? 16.944 34.635 3.911 1.00 45.50 555 SER A C 1
ATOM 775 O O . SER A 1 126 ? 15.949 34.404 4.625 1.00 47.33 555 SER A O 1
ATOM 778 N N . PHE A 1 127 ? 17.010 35.630 3.015 1.00 46.46 556 PHE A N 1
ATOM 779 C CA . PHE A 1 127 ? 15.890 36.573 2.795 1.00 45.82 556 PHE A CA 1
ATOM 780 C C . PHE A 1 127 ? 14.611 35.840 2.433 1.00 46.29 556 PHE A C 1
ATOM 781 O O . PHE A 1 127 ? 13.484 36.261 2.803 1.00 45.58 556 PHE A O 1
ATOM 789 N N . SER A 1 128 ? 14.756 34.704 1.743 1.00 47.89 557 SER A N 1
ATOM 790 C CA . SER A 1 128 ? 13.630 33.930 1.307 1.00 48.86 557 SER A CA 1
ATOM 791 C C . SER A 1 128 ? 12.861 33.328 2.467 1.00 50.29 557 SER A C 1
ATOM 792 O O . SER A 1 128 ? 11.758 32.758 2.257 1.00 51.96 557 SER A O 1
ATOM 795 N N . ASP A 1 129 ? 13.409 33.424 3.672 1.00 50.25 558 ASP A N 1
ATOM 796 C CA . ASP A 1 129 ? 12.700 32.883 4.846 1.00 50.89 558 ASP A CA 1
ATOM 797 C C . ASP A 1 129 ? 11.801 33.912 5.509 1.00 50.27 558 ASP A C 1
ATOM 798 O O . ASP A 1 129 ? 11.084 33.573 6.434 1.00 49.74 558 ASP A O 1
ATOM 803 N N . ILE A 1 130 ? 11.925 35.189 5.158 1.00 48.20 559 ILE A N 1
ATOM 804 C CA . ILE A 1 130 ? 11.246 36.178 5.875 1.00 48.17 559 ILE A CA 1
ATOM 805 C C . ILE A 1 130 ? 9.749 35.874 5.960 1.00 49.04 559 ILE A C 1
ATOM 806 O O . ILE A 1 130 ? 9.201 35.979 7.037 1.00 49.31 559 ILE A O 1
ATOM 811 N N . GLY A 1 131 ? 9.098 35.577 4.829 1.00 48.19 560 GLY A N 1
ATOM 812 C CA . GLY A 1 131 ? 7.660 35.330 4.835 1.00 48.93 560 GLY A CA 1
ATOM 813 C C . GLY A 1 131 ? 7.213 34.257 5.831 1.00 48.27 560 GLY A C 1
ATOM 814 O O . GLY A 1 131 ? 6.174 34.390 6.501 1.00 48.92 560 GLY A O 1
ATOM 815 N N . SER A 1 132 ? 7.984 33.211 5.928 1.00 49.51 561 SER A N 1
ATOM 816 C CA . SER A 1 132 ? 7.616 32.115 6.739 1.00 52.50 561 SER A CA 1
ATOM 817 C C . SER A 1 132 ? 7.924 32.391 8.219 1.00 52.29 561 SER A C 1
ATOM 818 O O . SER A 1 132 ? 7.173 31.994 9.100 1.00 51.18 561 SER A O 1
ATOM 821 N N . LEU A 1 133 ? 8.941 33.188 8.499 1.00 50.76 562 LEU A N 1
ATOM 822 C CA . LEU A 1 133 ? 9.189 33.619 9.868 1.00 50.27 562 LEU A CA 1
ATOM 823 C C . LEU A 1 133 ? 8.122 34.618 10.342 1.00 49.23 562 LEU A C 1
ATOM 824 O O . LEU A 1 133 ? 7.702 34.573 11.495 1.00 49.31 562 LEU A O 1
ATOM 829 N N . VAL A 1 134 ? 7.697 35.534 9.479 1.00 48.28 563 VAL A N 1
ATOM 830 C CA . VAL A 1 134 ? 6.563 36.378 9.771 1.00 48.57 563 VAL A CA 1
ATOM 831 C C . VAL A 1 134 ? 5.320 35.518 10.144 1.00 47.97 563 VAL A C 1
ATOM 832 O O . VAL A 1 134 ? 4.639 35.830 11.148 1.00 47.97 563 VAL A O 1
ATOM 836 N N . ARG A 1 135 ? 5.019 34.507 9.338 1.00 47.69 564 ARG A N 1
ATOM 837 C CA . ARG A 1 135 ? 3.843 33.640 9.586 1.00 49.01 564 ARG A CA 1
ATOM 838 C C . ARG A 1 135 ? 4.013 32.897 10.931 1.00 49.85 564 ARG A C 1
ATOM 839 O O . ARG A 1 135 ? 3.092 32.788 11.732 1.00 47.96 564 ARG A O 1
ATOM 847 N N . ALA A 1 136 ? 5.210 32.375 11.188 1.00 51.30 565 ALA A N 1
ATOM 848 C CA . ALA A 1 136 ? 5.455 31.622 12.409 1.00 50.71 565 ALA A CA 1
ATOM 849 C C . ALA A 1 136 ? 5.341 32.498 13.628 1.00 48.98 565 ALA A C 1
ATOM 850 O O . ALA A 1 136 ? 4.898 32.043 14.671 1.00 48.99 565 ALA A O 1
ATOM 852 N N . HIS A 1 137 ? 5.740 33.754 13.532 1.00 48.41 566 HIS A N 1
ATOM 853 C CA . HIS A 1 137 ? 5.605 34.672 14.579 1.00 48.54 566 HIS A CA 1
ATOM 854 C C . HIS A 1 137 ? 4.144 34.987 14.918 1.00 48.29 566 HIS A C 1
ATOM 855 O O . HIS A 1 137 ? 3.755 34.992 16.086 1.00 46.26 566 HIS A O 1
ATOM 862 N N . LYS A 1 138 ? 3.328 35.197 13.890 1.00 47.55 567 LYS A N 1
ATOM 863 C CA . LYS A 1 138 ? 1.900 35.446 14.072 1.00 47.44 567 LYS A CA 1
ATOM 864 C C . LYS A 1 138 ? 1.291 34.192 14.721 1.00 46.70 567 LYS A C 1
ATOM 865 O O . LYS A 1 138 ? 0.394 34.252 15.571 1.00 46.41 567 LYS A O 1
ATOM 871 N N . HIS A 1 139 ? 1.807 33.022 14.341 1.00 46.89 568 HIS A N 1
ATOM 872 C CA . HIS A 1 139 ? 1.261 31.780 14.903 1.00 46.44 568 HIS A CA 1
ATOM 873 C C . HIS A 1 139 ? 1.536 31.684 16.401 1.00 46.80 568 HIS A C 1
ATOM 874 O O . HIS A 1 139 ? 0.668 31.363 17.168 1.00 46.36 568 HIS A O 1
ATOM 881 N N . LEU A 1 140 ? 2.765 31.998 16.837 1.00 47.45 569 LEU A N 1
ATOM 882 C CA . LEU A 1 140 ? 3.100 31.958 18.253 1.00 47.41 569 LEU A CA 1
ATOM 883 C C . LEU A 1 140 ? 2.334 32.985 19.046 1.00 46.72 569 LEU A C 1
ATOM 884 O O . LEU A 1 140 ? 1.918 32.723 20.174 1.00 47.61 569 LEU A O 1
ATOM 889 N N . GLU A 1 141 ? 2.171 34.172 18.482 1.00 46.69 570 GLU A N 1
ATOM 890 C CA . GLU A 1 141 ? 1.388 35.198 19.080 1.00 47.42 570 GLU A CA 1
ATOM 891 C C . GLU A 1 141 ? -0.054 34.727 19.374 1.00 44.74 570 GLU A C 1
ATOM 892 O O . GLU A 1 141 ? -0.607 34.984 20.419 1.00 42.52 570 GLU A O 1
ATOM 898 N N . THR A 1 142 ? -0.626 34.005 18.432 1.00 43.95 571 THR A N 1
ATOM 899 C CA . THR A 1 142 ? -2.008 33.488 18.523 1.00 44.55 571 THR A CA 1
ATOM 900 C C . THR A 1 142 ? -2.065 32.365 19.554 1.00 44.34 571 THR A C 1
ATOM 901 O O . THR A 1 142 ? -2.955 32.280 20.322 1.00 44.16 571 THR A O 1
ATOM 905 N N . LEU A 1 143 ? -1.097 31.469 19.549 1.00 45.71 572 LEU A N 1
ATOM 906 C CA . LEU A 1 143 ? -1.036 30.432 20.572 1.00 46.04 572 LEU A CA 1
ATOM 907 C C . LEU A 1 143 ? -0.992 31.060 21.952 1.00 46.51 572 LEU A C 1
ATOM 908 O O . LEU A 1 143 ? -1.648 30.588 22.896 1.00 45.70 572 LEU A O 1
ATOM 913 N N . LEU A 1 144 ? -0.195 32.110 22.097 1.00 46.21 573 LEU A N 1
ATOM 914 C CA . LEU A 1 144 ? -0.087 32.777 23.342 1.00 47.25 573 LEU A CA 1
ATOM 915 C C . LEU A 1 144 ? -1.407 33.407 23.753 1.00 44.26 573 LEU A C 1
ATOM 916 O O . LEU A 1 144 ? -1.830 33.249 24.863 1.00 43.42 573 LEU A O 1
ATOM 921 N N . GLU A 1 145 ? -2.007 34.144 22.854 1.00 44.65 574 GLU A N 1
ATOM 922 C CA . GLU A 1 145 ? -3.310 34.785 23.090 1.00 47.71 574 GLU A CA 1
ATOM 923 C C . GLU A 1 145 ? -4.375 33.752 23.526 1.00 46.05 574 GLU A C 1
ATOM 924 O O . GLU A 1 145 ? -5.110 33.958 24.485 1.00 45.33 574 GLU A O 1
ATOM 930 N N . VAL A 1 146 ? -4.436 32.634 22.820 1.00 45.60 575 VAL A N 1
ATOM 931 C CA . VAL A 1 146 ? -5.414 31.623 23.123 1.00 47.54 575 VAL A CA 1
ATOM 932 C C . VAL A 1 146 ? -5.143 31.041 24.488 1.00 47.68 575 VAL A C 1
ATOM 933 O O . VAL A 1 146 ? -6.028 30.942 25.295 1.00 46.37 575 VAL A O 1
ATOM 937 N N . LEU A 1 147 ? -3.899 30.709 24.761 1.00 48.99 576 LEU A N 1
ATOM 938 C CA . LEU A 1 147 ? -3.555 30.111 26.034 1.00 50.41 576 LEU A CA 1
ATOM 939 C C . LEU A 1 147 ? -3.825 31.052 27.210 1.00 50.19 576 LEU A C 1
ATOM 940 O O . LEU A 1 147 ? -4.308 30.620 28.273 1.00 50.26 576 LEU A O 1
ATOM 945 N N . VAL A 1 148 ? -3.511 32.334 27.032 1.00 50.96 577 VAL A N 1
ATOM 946 C CA . VAL A 1 148 ? -3.760 33.345 28.061 1.00 52.69 577 VAL A CA 1
ATOM 947 C C . VAL A 1 148 ? -5.250 33.387 28.387 1.00 54.24 577 VAL A C 1
ATOM 948 O O . VAL A 1 148 ? -5.643 33.319 29.537 1.00 54.97 577 VAL A O 1
ATOM 952 N N . THR A 1 149 ? -6.069 33.560 27.356 1.00 56.50 578 THR A N 1
ATOM 953 C CA . THR A 1 149 ? -7.536 33.632 27.497 1.00 58.48 578 THR A CA 1
ATOM 954 C C . THR A 1 149 ? -8.089 32.365 28.134 1.00 60.19 578 THR A C 1
ATOM 955 O O . THR A 1 149 ? -8.893 32.417 29.043 1.00 60.84 578 THR A O 1
ATOM 959 N N . LEU A 1 150 ? -7.611 31.226 27.679 1.00 62.81 579 LEU A N 1
ATOM 960 C CA . LEU A 1 150 ? -8.117 29.941 28.116 1.00 63.89 579 LEU A CA 1
ATOM 961 C C . LEU A 1 150 ? -7.814 29.686 29.591 1.00 65.74 579 LEU A C 1
ATOM 962 O O . LEU A 1 150 ? -8.624 29.065 30.287 1.00 66.21 579 LEU A O 1
ATOM 967 N N . SER A 1 151 ? -6.698 30.212 30.100 1.00 67.54 580 SER A N 1
ATOM 968 C CA . SER A 1 151 ? -6.320 29.956 31.510 1.00 68.41 580 SER A CA 1
ATOM 969 C C . SER A 1 151 ? -6.835 30.981 32.538 1.00 69.31 580 SER A C 1
ATOM 970 O O . SER A 1 151 ? -7.103 30.619 33.702 1.00 69.11 580 SER A O 1
ATOM 973 N N . GLN A 1 152 ? -6.985 32.238 32.088 1.00 70.08 581 GLN A N 1
ATOM 974 C CA . GLN A 1 152 ? -7.740 33.294 32.809 1.00 70.33 581 GLN A CA 1
ATOM 975 C C . GLN A 1 152 ? -9.202 33.350 32.336 1.00 70.21 581 GLN A C 1
ATOM 976 O O . GLN A 1 152 ? -10.049 33.998 32.961 1.00 69.37 581 GLN A O 1
ATOM 982 N N . PRO A 1 156 ? -7.034 30.379 39.590 1.00 61.21 585 PRO A N 1
ATOM 983 C CA . PRO A 1 156 ? -6.965 28.978 39.168 1.00 59.64 585 PRO A CA 1
ATOM 984 C 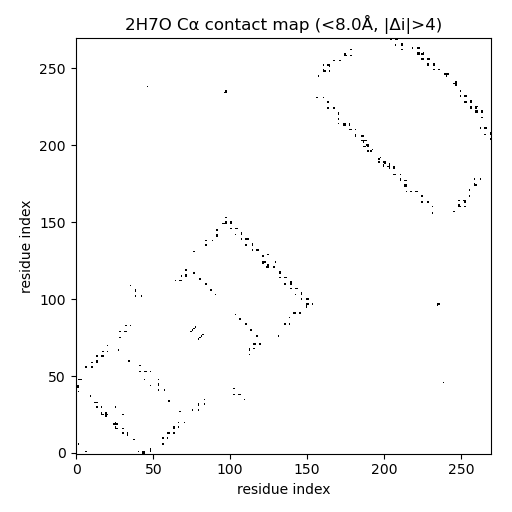C . PRO A 1 156 ? -5.943 28.666 38.058 1.00 59.00 585 PRO A C 1
ATOM 985 O O . PRO A 1 156 ? -6.111 27.643 37.393 1.00 60.17 585 PRO A O 1
ATOM 989 N N . VAL A 1 157 ? -4.911 29.505 37.873 1.00 56.35 586 VAL A N 1
ATOM 990 C CA . VAL A 1 157 ? -3.860 29.239 36.870 1.00 53.97 586 VAL A CA 1
ATOM 991 C C . VAL A 1 157 ? -2.736 28.386 37.448 1.00 52.09 586 VAL A C 1
ATOM 992 O O . VAL A 1 157 ? -2.155 28.729 38.458 1.00 52.51 586 VAL A O 1
ATOM 996 N N . SER A 1 158 ? -2.396 27.296 36.769 1.00 48.87 587 SER A N 1
ATOM 997 C CA . SER A 1 158 ? -1.389 26.384 37.291 1.00 46.06 587 SER A CA 1
ATOM 998 C C . SER A 1 158 ? 0.053 26.892 37.038 1.00 43.45 587 SER A C 1
ATOM 999 O O . SER A 1 158 ? 0.304 27.694 36.102 1.00 39.11 587 SER A O 1
ATOM 1002 N N . SER A 1 159 ? 0.968 26.390 37.870 1.00 39.83 588 SER A N 1
ATOM 1003 C CA . SER A 1 159 ? 2.378 26.625 37.685 1.00 40.17 588 SER A CA 1
ATOM 1004 C C . SER A 1 159 ? 2.756 26.228 36.269 1.00 38.22 588 SER A C 1
ATOM 1005 O O . SER A 1 159 ? 3.517 26.900 35.678 1.00 36.06 588 SER A O 1
ATOM 1008 N N . GLU A 1 160 ? 2.169 25.137 35.763 1.00 36.67 589 GLU A N 1
ATOM 1009 C CA . GLU A 1 160 ? 2.559 24.525 34.509 1.00 38.55 589 GLU A CA 1
ATOM 1010 C C . GLU A 1 160 ? 2.202 25.435 33.358 1.00 36.78 589 GLU A C 1
ATOM 1011 O O . GLU A 1 160 ? 2.976 25.614 32.406 1.00 36.91 589 GLU A O 1
ATOM 1017 N N . THR A 1 161 ? 1.041 26.078 33.487 1.00 36.57 590 THR A N 1
ATOM 1018 C CA . THR A 1 161 ? 0.553 27.041 32.505 1.00 36.41 590 THR A CA 1
ATOM 1019 C C . THR A 1 161 ? 1.478 28.227 32.431 1.00 35.00 590 THR A C 1
ATOM 1020 O O . THR A 1 161 ? 1.828 28.653 31.337 1.00 32.13 590 THR A O 1
ATOM 1024 N N . TYR A 1 162 ? 1.888 28.737 33.585 1.00 32.36 591 TYR A N 1
ATOM 1025 C CA . TYR A 1 162 ? 2.815 29.839 33.606 1.00 34.56 591 TYR A CA 1
ATOM 1026 C C . TYR A 1 162 ? 4.170 29.491 32.968 1.00 32.63 591 TYR A C 1
ATOM 1027 O O . TYR A 1 162 ? 4.764 30.328 32.287 1.00 32.33 591 TYR A O 1
ATOM 1036 N N . GLY A 1 163 ? 4.625 28.260 33.172 1.00 32.33 592 GLY A N 1
ATOM 1037 C CA . GLY A 1 163 ? 5.877 27.783 32.573 1.00 33.25 592 GLY A CA 1
ATOM 1038 C C . GLY A 1 163 ? 5.794 27.707 31.050 1.00 33.12 592 GLY A C 1
ATOM 1039 O O . GLY A 1 163 ? 6.704 28.151 30.341 1.00 32.75 592 GLY A O 1
ATOM 1040 N N . PHE A 1 164 ? 4.655 27.233 30.557 1.00 34.42 593 PHE A N 1
ATOM 1041 C CA . PHE A 1 164 ? 4.402 27.192 29.095 1.00 34.60 593 PHE A CA 1
ATOM 1042 C C . PHE A 1 164 ? 4.231 28.551 28.467 1.00 33.77 593 PHE A C 1
ATOM 1043 O O . PHE A 1 164 ? 4.722 28.779 27.384 1.00 34.39 593 PHE A O 1
ATOM 1051 N N . LEU A 1 165 ? 3.483 29.440 29.131 1.00 33.29 594 LEU A N 1
ATOM 1052 C CA . LEU A 1 165 ? 3.422 30.855 28.751 1.00 33.76 594 LEU A CA 1
ATOM 1053 C C . LEU A 1 165 ? 4.788 31.535 28.695 1.00 33.94 594 LEU A C 1
ATOM 1054 O O . LEU A 1 165 ? 5.091 32.259 27.745 1.00 34.34 594 LEU A O 1
ATOM 1059 N N . ASN A 1 166 ? 5.637 31.282 29.682 1.00 34.11 595 ASN A N 1
ATOM 1060 C CA . ASN A 1 166 ? 7.007 31.718 29.591 1.00 34.42 595 ASN A CA 1
ATOM 1061 C C . ASN A 1 166 ? 7.772 31.212 28.343 1.00 34.74 595 ASN A C 1
ATOM 1062 O O . ASN A 1 166 ? 8.511 32.003 27.704 1.00 33.00 595 ASN A O 1
ATOM 1067 N N . ARG A 1 167 ? 7.716 29.912 28.112 1.00 35.07 596 ARG A N 1
ATOM 1068 C CA . ARG A 1 167 ? 8.483 29.280 27.055 1.00 37.32 596 ARG A CA 1
ATOM 1069 C C . ARG A 1 167 ? 8.033 29.795 25.685 1.00 36.50 596 ARG A C 1
ATOM 1070 O O . ARG A 1 167 ? 8.869 30.151 24.830 1.00 35.54 596 ARG A O 1
ATOM 1078 N N . LEU A 1 168 ? 6.710 29.914 25.551 1.00 36.46 597 LEU A N 1
ATOM 1079 C CA . LEU A 1 168 ? 6.081 30.424 24.382 1.00 37.38 597 LEU A CA 1
ATOM 1080 C C . LEU A 1 168 ? 6.467 31.862 24.134 1.00 37.13 597 LEU A C 1
ATOM 1081 O O . LEU A 1 168 ? 6.898 32.222 23.017 1.00 36.33 597 LEU A O 1
ATOM 1086 N N . ALA A 1 169 ? 6.397 32.684 25.163 1.00 35.70 598 ALA A N 1
ATOM 1087 C CA . ALA A 1 169 ? 6.815 34.056 25.063 1.00 37.02 598 ALA A CA 1
ATOM 1088 C C . ALA A 1 169 ? 8.313 34.245 24.778 1.00 38.48 598 ALA A C 1
ATOM 1089 O O . ALA A 1 169 ? 8.662 35.160 23.963 1.00 37.66 598 ALA A O 1
ATOM 1091 N N . GLU A 1 170 ? 9.196 33.451 25.422 1.00 37.13 599 GLU A N 1
ATOM 1092 C CA . GLU A 1 170 ? 10.627 33.540 25.132 1.00 36.43 599 GLU A CA 1
ATOM 1093 C C . GLU A 1 170 ? 10.906 33.137 23.661 1.00 35.49 599 GLU A C 1
ATOM 1094 O O . GLU A 1 170 ? 11.716 33.786 23.032 1.00 35.19 599 GLU A O 1
ATOM 1100 N N . ALA A 1 171 ? 10.264 32.083 23.155 1.00 35.32 600 ALA A N 1
ATOM 1101 C CA . ALA A 1 171 ? 10.347 31.678 21.745 1.00 36.70 600 ALA A CA 1
ATOM 1102 C C . ALA A 1 171 ? 9.876 32.804 20.796 1.00 38.43 600 ALA A C 1
ATOM 1103 O O . ALA A 1 171 ? 10.535 33.149 19.778 1.00 38.99 600 ALA A O 1
ATOM 1105 N N . LYS A 1 172 ? 8.744 33.391 21.133 1.00 39.04 601 LYS A N 1
ATOM 1106 C CA . LYS A 1 172 ? 8.151 34.461 20.310 1.00 40.31 601 LYS A CA 1
ATOM 1107 C C . LYS A 1 172 ? 9.053 35.649 20.204 1.00 40.53 601 LYS A C 1
ATOM 1108 O O . LYS A 1 172 ? 9.282 36.206 19.144 1.00 42.05 601 LYS A O 1
ATOM 1114 N N . ILE A 1 173 ? 9.617 36.062 21.301 1.00 42.39 602 ILE A N 1
ATOM 1115 C CA . ILE A 1 173 ? 10.466 37.187 21.255 1.00 42.53 602 ILE A CA 1
ATOM 1116 C C . ILE A 1 173 ? 11.852 36.901 20.637 1.00 41.32 602 ILE A C 1
ATOM 1117 O O . ILE A 1 173 ? 12.447 37.793 19.995 1.00 41.32 602 ILE A O 1
ATOM 1122 N N . THR A 1 174 ? 12.399 35.719 20.869 1.00 39.06 603 THR A N 1
ATOM 1123 C CA . THR A 1 174 ? 13.619 35.304 20.181 1.00 39.18 603 THR A CA 1
ATOM 1124 C C . THR A 1 174 ? 13.375 35.331 18.633 1.00 38.29 603 THR A C 1
ATOM 1125 O O . THR A 1 174 ? 14.167 35.884 17.882 1.00 36.75 603 THR A O 1
ATOM 1129 N N . LEU A 1 175 ? 12.243 34.813 18.198 1.00 37.28 604 LEU A N 1
ATOM 1130 C CA . LEU A 1 175 ? 11.859 34.816 16.771 1.00 38.29 604 LEU A CA 1
ATOM 1131 C C . LEU A 1 175 ? 11.765 36.257 16.224 1.00 39.20 604 LEU A C 1
ATOM 1132 O O . LEU A 1 175 ? 12.197 36.479 15.102 1.00 38.05 604 LEU A O 1
ATOM 1137 N N . SER A 1 176 ? 11.113 37.153 16.978 1.00 37.92 605 SER A N 1
ATOM 1138 C CA . SER A 1 176 ? 10.984 38.587 16.707 1.00 40.84 605 SER A CA 1
ATOM 1139 C C . SER A 1 176 ? 12.349 39.243 16.449 1.00 39.88 605 SER A C 1
ATOM 1140 O O . SER A 1 176 ? 12.543 39.971 15.472 1.00 40.47 605 SER A O 1
ATOM 1143 N N . GLN A 1 177 ? 13.298 38.947 17.321 1.00 39.63 606 GLN A N 1
ATOM 1144 C CA . GLN A 1 177 ? 14.665 39.420 17.187 1.00 40.43 606 GLN A CA 1
ATOM 1145 C C . GLN A 1 177 ? 15.372 38.890 15.903 1.00 39.35 606 GLN A C 1
ATOM 1146 O O . GLN A 1 177 ? 15.990 39.649 15.158 1.00 36.61 606 GLN A O 1
ATOM 1152 N N . GLN A 1 178 ? 15.310 37.585 15.675 1.00 38.45 607 GLN A N 1
ATOM 1153 C CA . GLN A 1 178 ? 15.955 36.983 14.493 1.00 39.21 607 GLN A CA 1
ATOM 1154 C C . GLN A 1 178 ? 15.284 37.482 13.234 1.00 39.23 607 GLN A C 1
ATOM 1155 O O . GLN A 1 178 ? 15.933 37.735 12.224 1.00 39.73 607 GLN A O 1
ATOM 1161 N N . LEU A 1 179 ? 13.968 37.638 13.282 1.00 39.15 608 LEU A N 1
ATOM 1162 C CA . LEU A 1 179 ? 13.254 38.150 12.190 1.00 39.16 608 LEU A CA 1
ATOM 1163 C C . LEU A 1 179 ? 13.600 39.637 11.899 1.00 38.81 608 LEU A C 1
ATOM 1164 O O . LEU A 1 179 ? 13.844 39.982 10.723 1.00 37.63 608 LEU A O 1
ATOM 1169 N N . ASN A 1 180 ? 13.660 40.460 12.930 1.00 39.55 609 ASN A N 1
ATOM 1170 C CA . ASN A 1 180 ? 14.065 41.894 12.774 1.00 39.57 609 ASN A CA 1
ATOM 1171 C C . ASN A 1 180 ? 15.460 41.991 12.145 1.00 40.09 609 ASN A C 1
ATOM 1172 O O . ASN A 1 180 ? 15.701 42.828 11.269 1.00 40.49 609 ASN A O 1
ATOM 1177 N N . THR A 1 181 ? 16.397 41.171 12.612 1.00 39.36 610 THR A N 1
ATOM 1178 C CA . THR A 1 181 ? 17.752 41.188 12.064 1.00 38.87 610 THR A CA 1
ATOM 1179 C C . THR A 1 181 ? 17.721 40.863 10.589 1.00 38.43 610 THR A C 1
ATOM 1180 O O . THR A 1 181 ? 18.370 41.554 9.809 1.00 36.99 610 THR A O 1
ATOM 1184 N N . LEU A 1 182 ? 16.992 39.812 10.203 1.00 35.86 611 LEU A N 1
ATOM 1185 C CA . LEU A 1 182 ? 16.909 39.431 8.833 1.00 36.35 611 LEU A CA 1
ATOM 1186 C C . LEU A 1 182 ? 16.267 40.492 7.930 1.00 36.64 611 LEU A C 1
ATOM 1187 O O . LEU A 1 182 ? 16.712 40.724 6.776 1.00 36.89 611 LEU A O 1
ATOM 1192 N N . GLN A 1 183 ? 15.189 41.091 8.424 1.00 36.64 612 GLN A N 1
ATOM 1193 C CA . GLN A 1 183 ? 14.529 42.170 7.744 1.00 37.61 612 GLN A CA 1
ATOM 1194 C C . GLN A 1 183 ? 15.453 43.397 7.598 1.00 37.09 612 GLN A C 1
ATOM 1195 O O . GLN A 1 183 ? 15.412 44.108 6.594 1.00 38.49 612 GLN A O 1
ATOM 1201 N N . GLN A 1 184 ? 16.223 43.705 8.599 1.00 38.05 613 GLN A N 1
ATOM 1202 C CA . GLN A 1 184 ? 17.192 44.812 8.454 1.00 39.70 613 GLN A CA 1
ATOM 1203 C C . GLN A 1 184 ? 18.293 44.552 7.431 1.00 37.59 613 GLN A C 1
ATOM 1204 O O . GLN A 1 184 ? 18.645 45.415 6.636 1.00 36.14 613 GLN A O 1
ATOM 1210 N N . GLN A 1 185 ? 18.827 43.336 7.427 1.00 37.00 614 GLN A N 1
ATOM 1211 C CA . GLN A 1 185 ? 19.707 42.927 6.376 1.00 37.57 614 GLN A CA 1
ATOM 1212 C C . GLN A 1 185 ? 19.090 43.020 5.020 1.00 36.44 614 GLN A C 1
ATOM 1213 O O . GLN A 1 185 ? 19.757 43.412 4.065 1.00 35.73 614 GLN A O 1
ATOM 1219 N N . GLN A 1 186 ? 17.825 42.632 4.887 1.00 35.53 615 GLN A N 1
ATOM 1220 C CA . GLN A 1 186 ? 17.149 42.776 3.605 1.00 37.26 615 GLN A CA 1
ATOM 1221 C C . GLN A 1 186 ? 16.965 44.254 3.142 1.00 36.34 615 GLN A C 1
ATOM 1222 O O . GLN A 1 186 ? 17.089 44.551 1.946 1.00 34.36 615 GLN A O 1
ATOM 1228 N N . GLU A 1 187 ? 16.645 45.129 4.092 1.00 35.91 616 GLU A N 1
ATOM 1229 C CA . GLU A 1 187 ? 16.509 46.558 3.863 1.00 36.02 616 GLU A CA 1
ATOM 1230 C C . GLU A 1 187 ? 17.825 47.092 3.358 1.00 35.06 616 GLU A C 1
ATOM 1231 O O . GLU A 1 187 ? 17.861 47.794 2.360 1.00 33.26 616 GLU A O 1
ATOM 1237 N N . SER A 1 188 ? 18.917 46.676 3.984 1.00 34.29 617 SER A N 1
ATOM 1238 C CA . SER A 1 188 ? 20.246 47.098 3.525 1.00 34.29 617 SER A CA 1
ATOM 1239 C C . SER A 1 188 ? 20.584 46.583 2.117 1.00 33.06 617 SER A C 1
ATOM 1240 O O . SER A 1 188 ? 21.266 47.266 1.328 1.00 31.78 617 SER A O 1
ATOM 1243 N N . ALA A 1 189 ? 20.252 45.315 1.836 1.00 34.07 618 ALA A N 1
ATOM 1244 C CA . ALA A 1 189 ? 20.430 44.725 0.524 1.00 32.79 618 ALA A CA 1
ATOM 1245 C C . ALA A 1 189 ? 19.619 45.444 -0.549 1.00 33.31 618 ALA A C 1
ATOM 1246 O O . ALA A 1 189 ? 20.097 45.667 -1.640 1.00 33.19 618 ALA A O 1
ATOM 1248 N N . LYS A 1 190 ? 18.376 45.790 -0.262 1.00 33.89 619 LYS A N 1
ATOM 1249 C CA . LYS A 1 190 ? 17.591 46.520 -1.187 1.00 34.93 619 LYS A CA 1
ATOM 1250 C C . LYS A 1 190 ? 18.173 47.930 -1.423 1.00 34.20 619 LYS A C 1
ATOM 1251 O O . LYS A 1 190 ? 18.174 48.458 -2.542 1.00 34.32 619 LYS A O 1
ATOM 1257 N N . ALA A 1 191 ? 18.659 48.540 -0.357 1.00 34.27 620 ALA A N 1
ATOM 1258 C CA . ALA A 1 191 ? 19.324 49.885 -0.477 1.00 35.14 620 ALA A CA 1
ATOM 1259 C C . ALA A 1 191 ? 20.567 49.786 -1.375 1.00 34.77 620 ALA A C 1
ATOM 1260 O O . ALA A 1 191 ? 20.773 50.618 -2.221 1.00 35.05 620 ALA A O 1
ATOM 1262 N N . GLN A 1 192 ? 21.404 48.758 -1.193 1.00 34.30 621 GLN A N 1
ATOM 1263 C CA . GLN A 1 192 ? 22.586 48.591 -2.009 1.00 36.16 621 GLN A CA 1
ATOM 1264 C C . GLN A 1 192 ? 22.225 48.315 -3.465 1.00 33.72 621 GLN A C 1
ATOM 1265 O O . GLN A 1 192 ? 22.902 48.732 -4.361 1.00 34.10 621 GLN A O 1
ATOM 1271 N N . LEU A 1 193 ? 21.159 47.587 -3.690 1.00 35.23 622 LEU A N 1
ATOM 1272 C CA . LEU A 1 193 ? 20.671 47.340 -5.039 1.00 35.63 622 LEU A CA 1
ATOM 1273 C C . LEU A 1 193 ? 20.339 48.626 -5.720 1.00 35.54 622 LEU A C 1
ATOM 1274 O O . LEU A 1 193 ? 20.797 48.858 -6.829 1.00 34.91 622 LEU A O 1
ATOM 1279 N N . SER A 1 194 ? 19.614 49.500 -5.018 1.00 34.58 623 SER A N 1
ATOM 1280 C CA . SER A 1 194 ? 19.231 50.772 -5.606 1.00 35.66 623 SER A CA 1
ATOM 1281 C C . SER A 1 194 ? 20.431 51.652 -5.989 1.00 35.10 623 SER A C 1
ATOM 1282 O O . SER A 1 194 ? 20.478 52.223 -7.062 1.00 33.13 623 SER A O 1
ATOM 1285 N N . ILE A 1 195 ? 21.398 51.724 -5.089 1.00 35.64 624 ILE A N 1
ATOM 1286 C CA . ILE A 1 195 ? 22.619 52.525 -5.267 1.00 35.46 624 ILE A CA 1
ATOM 1287 C C . ILE A 1 195 ? 23.399 51.996 -6.473 1.00 35.38 624 ILE A C 1
ATOM 1288 O O . ILE A 1 195 ? 23.776 52.744 -7.348 1.00 32.93 624 ILE A O 1
ATOM 1293 N N . LEU A 1 196 ? 23.612 50.678 -6.542 1.00 35.84 625 LEU A N 1
ATOM 1294 C CA . LEU A 1 196 ? 24.304 50.052 -7.694 1.00 37.11 625 LEU A CA 1
ATOM 1295 C C . LEU A 1 196 ? 23.641 50.300 -9.017 1.00 37.20 625 LEU A C 1
ATOM 1296 O O . LEU A 1 196 ? 24.330 50.623 -9.968 1.00 38.11 625 LEU A O 1
ATOM 1301 N N . ILE A 1 197 ? 22.318 50.157 -9.087 1.00 36.94 626 ILE A N 1
ATOM 1302 C CA . ILE A 1 197 ? 21.613 50.392 -10.304 1.00 36.57 626 ILE A CA 1
ATOM 1303 C C . ILE A 1 197 ? 21.773 51.880 -10.637 1.00 36.93 626 ILE A C 1
ATOM 1304 O O . ILE A 1 197 ? 22.051 52.228 -11.775 1.00 36.05 626 ILE A O 1
ATOM 1309 N N . ASN A 1 198 ? 21.582 52.750 -9.656 1.00 35.69 627 ASN A N 1
ATOM 1310 C CA . ASN A 1 198 ? 21.663 54.181 -9.933 1.00 37.36 627 ASN A CA 1
ATOM 1311 C C . ASN A 1 198 ? 23.053 54.599 -10.368 1.00 36.88 627 ASN A C 1
ATOM 1312 O O . ASN A 1 198 ? 23.177 55.285 -11.379 1.00 37.49 627 ASN A O 1
ATOM 1317 N N . ARG A 1 199 ? 24.096 54.182 -9.661 1.00 36.98 628 ARG A N 1
ATOM 1318 C CA . ARG A 1 199 ? 25.497 54.502 -10.091 1.00 41.30 628 ARG A CA 1
ATOM 1319 C C . ARG A 1 199 ? 25.871 54.017 -11.507 1.00 40.01 628 ARG A C 1
ATOM 1320 O O . ARG A 1 199 ? 26.702 54.604 -12.172 1.00 37.89 628 ARG A O 1
ATOM 1328 N N . SER A 1 200 ? 25.289 52.883 -11.906 1.00 40.97 629 SER A N 1
ATOM 1329 C CA . SER A 1 200 ? 25.589 52.235 -13.205 1.00 40.27 629 SER A CA 1
ATOM 1330 C C . SER A 1 200 ? 25.221 53.100 -14.449 1.00 40.53 629 SER A C 1
ATOM 1331 O O . SER A 1 200 ? 25.712 52.840 -15.567 1.00 37.47 629 SER A O 1
ATOM 1334 N N . GLY A 1 201 ? 24.366 54.120 -14.250 1.00 39.91 630 GLY A N 1
ATOM 1335 C CA . GLY A 1 201 ? 23.925 54.998 -15.283 1.00 40.77 630 GLY A CA 1
ATOM 1336 C C . GLY A 1 201 ? 25.043 55.723 -16.032 1.00 41.80 630 GLY A C 1
ATOM 1337 O O . GLY A 1 201 ? 24.877 56.086 -17.181 1.00 42.15 630 GLY A O 1
ATOM 1338 N N . SER A 1 202 ? 26.190 55.904 -15.396 1.00 41.74 631 SER A N 1
ATOM 1339 C CA . SER A 1 202 ? 27.324 56.517 -16.058 1.00 41.58 631 SER A CA 1
ATOM 1340 C C . SER A 1 202 ? 27.873 55.655 -17.222 1.00 41.09 631 SER A C 1
ATOM 1341 O O . SER A 1 202 ? 28.448 56.195 -18.148 1.00 39.60 631 SER A O 1
ATOM 1344 N N . TRP A 1 203 ? 27.712 54.328 -17.183 1.00 40.58 632 TRP A N 1
ATOM 1345 C CA . TRP A 1 203 ? 28.242 53.464 -18.235 1.00 39.95 632 TRP A CA 1
ATOM 1346 C C . TRP A 1 203 ? 27.229 52.521 -18.891 1.00 39.95 632 TRP A C 1
ATOM 1347 O O . TRP A 1 203 ? 27.442 52.023 -20.000 1.00 38.55 632 TRP A O 1
ATOM 1358 N N . ALA A 1 204 ? 26.091 52.308 -18.254 1.00 40.34 633 ALA A N 1
ATOM 1359 C CA . ALA A 1 204 ? 25.238 51.195 -18.633 1.00 40.83 633 ALA A CA 1
ATOM 1360 C C . ALA A 1 204 ? 24.686 51.230 -20.067 1.00 41.34 633 ALA A C 1
ATOM 1361 O O . ALA A 1 204 ? 24.796 50.263 -20.771 1.00 40.90 633 ALA A O 1
ATOM 1363 N N . ASP A 1 205 ? 24.106 52.329 -20.519 1.00 41.00 634 ASP A N 1
ATOM 1364 C CA . ASP A 1 205 ? 23.451 52.327 -21.837 1.00 41.67 634 ASP A CA 1
ATOM 1365 C C . ASP A 1 205 ? 24.491 52.209 -22.943 1.00 41.98 63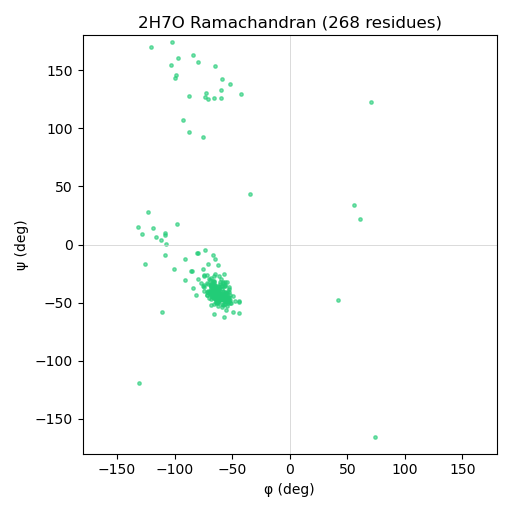4 ASP A C 1
ATOM 1366 O O . ASP A 1 205 ? 24.272 51.471 -23.920 1.00 42.26 634 ASP A O 1
ATOM 1371 N N . VAL A 1 206 ? 25.620 52.917 -22.783 1.00 41.04 635 VAL A N 1
ATOM 1372 C CA . VAL A 1 206 ? 26.672 52.923 -23.790 1.00 40.61 635 VAL A CA 1
ATOM 1373 C C . VAL A 1 206 ? 27.292 51.504 -23.878 1.00 39.93 635 VAL A C 1
ATOM 1374 O O . VAL A 1 206 ? 27.501 51.010 -24.976 1.00 38.80 635 VAL A O 1
ATOM 1378 N N . ALA A 1 207 ? 27.564 50.882 -22.732 1.00 38.59 636 ALA A N 1
ATOM 1379 C CA . ALA A 1 207 ? 28.080 49.483 -22.670 1.00 40.11 636 ALA A CA 1
ATOM 1380 C C . ALA A 1 207 ? 27.098 48.440 -23.263 1.00 40.68 636 ALA A C 1
ATOM 1381 O O . ALA A 1 207 ? 27.507 47.547 -23.982 1.00 42.68 636 ALA A O 1
ATOM 1383 N N . ARG A 1 208 ? 25.813 48.540 -22.946 1.00 40.95 637 ARG A N 1
ATOM 1384 C CA . ARG A 1 208 ? 24.815 47.658 -23.502 1.00 41.40 637 ARG A CA 1
ATOM 1385 C C . ARG A 1 208 ? 24.816 47.738 -24.988 1.00 41.46 637 ARG A C 1
ATOM 1386 O O . ARG A 1 208 ? 24.882 46.719 -25.610 1.00 40.47 637 ARG A O 1
ATOM 1394 N N . GLN A 1 209 ? 24.717 48.957 -25.544 1.00 40.62 638 GLN A N 1
ATOM 1395 C CA . GLN A 1 209 ? 24.715 49.187 -26.968 1.00 41.36 638 GLN A CA 1
ATOM 1396 C C . GLN A 1 209 ? 25.994 48.697 -27.640 1.00 40.91 638 GLN A C 1
ATOM 1397 O O . GLN A 1 209 ? 25.964 48.117 -28.724 1.00 40.25 638 GLN A O 1
ATOM 1403 N N . SER A 1 210 ? 27.124 48.964 -27.007 1.00 41.01 639 SER A N 1
ATOM 1404 C CA . SER A 1 210 ? 28.384 48.538 -27.531 1.00 42.24 639 SER A CA 1
ATOM 1405 C C . SER A 1 210 ? 28.487 46.980 -27.605 1.00 42.99 639 SER A C 1
ATOM 1406 O O . SER A 1 210 ? 29.032 46.418 -28.587 1.00 43.25 639 SER A O 1
ATOM 1409 N N . LEU A 1 211 ? 27.958 46.305 -26.585 1.00 43.14 640 LEU A N 1
ATOM 1410 C CA . LEU A 1 211 ? 27.981 44.833 -26.514 1.00 43.93 640 LEU A CA 1
ATOM 1411 C C . LEU A 1 211 ? 27.005 44.285 -27.537 1.00 44.62 640 LEU A C 1
ATOM 1412 O O . LEU A 1 211 ? 27.334 43.351 -28.264 1.00 42.71 640 LEU A O 1
ATOM 1417 N N . GLN A 1 212 ? 25.817 44.885 -27.635 1.00 45.86 641 GLN A N 1
ATOM 1418 C CA . GLN A 1 212 ? 24.840 44.542 -28.701 1.00 46.63 641 GLN A CA 1
ATOM 1419 C C . GLN A 1 212 ? 25.441 44.589 -30.079 1.00 46.88 641 GLN A C 1
ATOM 1420 O O . GLN A 1 212 ? 25.260 43.661 -30.866 1.00 46.45 641 GLN A O 1
ATOM 1426 N N . ARG A 1 213 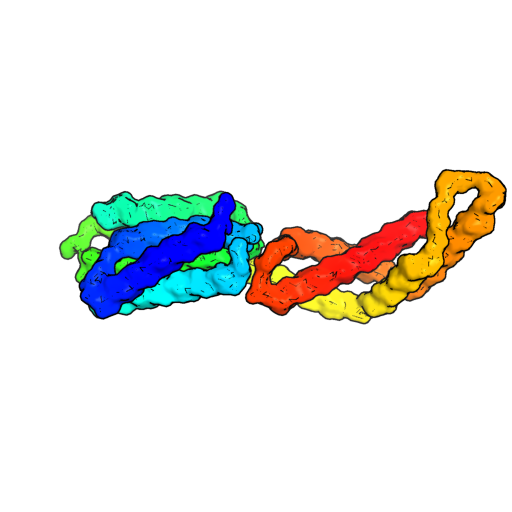? 26.118 45.693 -30.405 1.00 45.28 642 ARG A N 1
ATOM 1427 C CA . ARG A 1 213 ? 26.760 45.806 -31.678 1.00 45.80 642 ARG A CA 1
ATOM 1428 C C . ARG A 1 213 ? 27.818 44.728 -31.888 1.00 44.86 642 ARG A C 1
ATOM 1429 O O . ARG A 1 213 ? 27.890 44.179 -32.989 1.00 43.86 642 ARG A O 1
ATOM 1437 N N . PHE A 1 214 ? 28.613 44.456 -30.854 1.00 44.66 643 PHE A N 1
ATOM 1438 C CA . PHE A 1 214 ? 29.567 43.303 -30.845 1.00 45.33 643 PHE A CA 1
ATOM 1439 C C . PHE A 1 214 ? 28.869 41.999 -31.283 1.00 45.11 643 PHE A C 1
ATOM 1440 O O . PHE A 1 214 ? 29.231 41.344 -32.266 1.00 43.68 643 PHE A O 1
ATOM 1448 N N . ASP A 1 215 ? 27.839 41.652 -30.548 1.00 46.39 644 ASP A N 1
ATOM 1449 C CA . ASP A 1 215 ? 27.146 40.400 -30.731 1.00 47.99 644 ASP A CA 1
ATOM 1450 C C . ASP A 1 215 ? 26.474 40.361 -32.086 1.00 48.72 644 ASP A C 1
ATOM 1451 O O . ASP A 1 215 ? 26.480 39.313 -32.741 1.00 48.19 644 ASP A O 1
ATOM 1456 N N . SER A 1 216 ? 25.981 41.501 -32.566 1.00 48.75 645 SER A N 1
ATOM 1457 C CA . SER A 1 216 ? 25.313 41.536 -33.859 1.00 49.41 645 SER A CA 1
ATOM 1458 C C . SER A 1 216 ? 26.220 41.445 -35.076 1.00 49.11 645 SER A C 1
ATOM 1459 O O . SER A 1 216 ? 25.770 41.047 -36.130 1.00 48.90 645 SER A O 1
ATOM 1462 N N . THR A 1 217 ? 27.465 41.886 -34.951 1.00 48.65 646 THR A N 1
ATOM 1463 C CA . THR A 1 217 ? 28.336 42.008 -36.080 1.00 48.44 646 THR A CA 1
ATOM 1464 C C . THR A 1 217 ? 29.560 41.065 -35.975 1.00 48.29 646 THR A C 1
ATOM 1465 O O . THR A 1 217 ? 30.479 41.171 -36.774 1.00 46.25 646 THR A O 1
ATOM 1469 N N . ARG A 1 218 ? 29.556 40.199 -34.960 1.00 48.38 647 ARG A N 1
ATOM 1470 C CA . ARG A 1 218 ? 30.734 39.413 -34.542 1.00 48.16 647 ARG A CA 1
ATOM 1471 C C . ARG A 1 218 ? 31.064 38.445 -35.675 1.00 46.86 647 ARG A C 1
ATOM 1472 O O . ARG A 1 218 ? 30.180 37.729 -36.100 1.00 45.98 647 ARG A O 1
ATOM 1480 N N . PRO A 1 219 ? 32.310 38.455 -36.157 1.00 45.84 648 PRO A N 1
ATOM 1481 C CA . PRO A 1 219 ? 32.784 37.389 -37.075 1.00 46.97 648 PRO A CA 1
ATOM 1482 C C . PRO A 1 219 ? 32.823 36.007 -36.367 1.00 45.41 648 PRO A C 1
ATOM 1483 O O . PRO A 1 219 ? 32.981 35.912 -35.144 1.00 44.02 648 PRO A O 1
ATOM 1487 N N . VAL A 1 220 ? 32.691 34.965 -37.163 1.00 45.74 649 VAL A N 1
ATOM 1488 C CA . VAL A 1 220 ? 32.871 33.603 -36.689 1.00 45.80 649 VAL A CA 1
ATOM 1489 C C . VAL A 1 220 ? 34.306 33.457 -36.143 1.00 44.73 649 VAL A C 1
ATOM 1490 O O . VAL A 1 220 ? 35.274 33.926 -36.770 1.00 45.68 649 VAL A O 1
ATOM 1494 N N . VAL A 1 221 ? 34.428 32.864 -34.959 1.00 43.57 650 VAL A N 1
ATOM 1495 C CA . VAL A 1 221 ? 35.751 32.472 -34.452 1.00 42.50 650 VAL A CA 1
ATOM 1496 C C . VAL A 1 221 ? 36.266 31.249 -35.237 1.00 40.50 650 VAL A C 1
ATOM 1497 O O . VAL A 1 221 ? 35.565 30.251 -35.421 1.00 37.59 650 VAL A O 1
ATOM 1501 N N . LYS A 1 222 ? 37.503 31.399 -35.691 1.00 39.18 651 LYS A N 1
ATOM 1502 C CA . LYS A 1 222 ? 38.253 30.372 -36.383 1.00 37.71 651 LYS A CA 1
ATOM 1503 C C . LYS A 1 222 ? 39.219 29.711 -35.408 1.00 37.52 651 LYS A C 1
ATOM 1504 O O . LYS A 1 222 ? 39.766 30.338 -34.506 1.00 36.69 651 LYS A O 1
ATOM 1510 N N . PHE A 1 223 ? 39.389 28.406 -35.566 1.00 36.21 652 PHE A N 1
ATOM 1511 C CA . PHE A 1 223 ? 40.165 27.615 -34.640 1.00 36.23 652 PHE A CA 1
ATOM 1512 C C . PHE A 1 223 ? 41.451 27.187 -35.233 1.00 37.14 652 PHE A C 1
ATOM 1513 O O . PHE A 1 223 ? 42.282 26.713 -34.538 1.00 37.98 652 PHE A O 1
ATOM 1521 N N . GLY A 1 224 ? 41.623 27.416 -36.521 1.00 38.85 653 GLY A N 1
ATOM 1522 C CA . GLY A 1 224 ? 42.836 27.058 -37.208 1.00 41.31 653 GLY A CA 1
ATOM 1523 C C . GLY A 1 224 ? 43.736 28.253 -37.445 1.00 41.79 653 GLY A C 1
ATOM 1524 O O . GLY A 1 224 ? 43.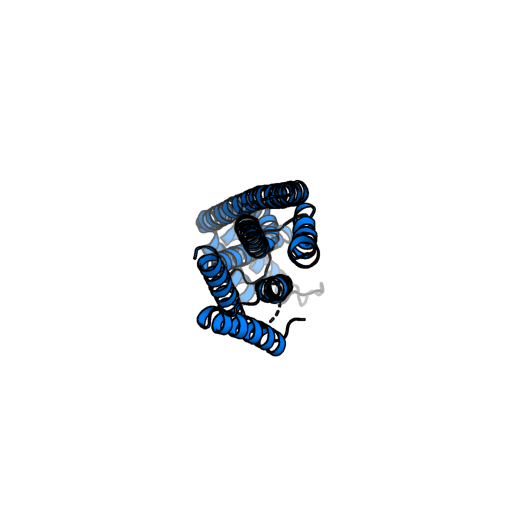369 29.405 -37.172 1.00 44.74 653 GLY A O 1
ATOM 1525 N N . THR A 1 225 ? 44.907 27.959 -37.965 1.00 43.33 654 THR A N 1
ATOM 1526 C CA . THR A 1 225 ? 45.930 28.941 -38.265 1.00 43.51 654 THR A CA 1
ATOM 1527 C C . THR A 1 225 ? 46.256 28.950 -39.743 1.00 42.95 654 THR A C 1
ATOM 1528 O O . THR A 1 225 ? 47.249 29.555 -40.145 1.00 43.43 654 THR A O 1
ATOM 1532 N N . GLU A 1 226 ? 45.412 28.316 -40.561 1.00 42.83 655 GLU A N 1
ATOM 1533 C CA . GLU A 1 226 ? 45.628 28.285 -42.018 1.00 42.74 655 GLU A CA 1
ATOM 1534 C C . GLU A 1 226 ? 45.668 29.700 -42.570 1.00 41.99 655 GLU A C 1
ATOM 1535 O O . GLU A 1 226 ? 44.923 30.548 -42.112 1.00 41.15 655 GLU A O 1
ATOM 1541 N N . GLN A 1 227 ? 46.538 29.947 -43.555 1.00 41.72 656 GLN A N 1
ATOM 1542 C CA . GLN A 1 227 ? 46.642 31.274 -44.163 1.00 41.46 656 GLN A CA 1
ATOM 1543 C C . GLN A 1 227 ? 45.294 31.786 -44.753 1.00 40.90 656 GLN A C 1
ATOM 1544 O O . GLN A 1 227 ? 44.993 32.994 -44.693 1.00 40.17 656 GLN A O 1
ATOM 1550 N N . TYR A 1 228 ? 44.493 30.866 -45.307 1.00 39.55 657 TYR A N 1
ATOM 1551 C CA . TYR A 1 228 ? 43.157 31.198 -45.863 1.00 38.72 657 TYR A CA 1
ATOM 1552 C C . TYR A 1 228 ? 42.128 31.682 -44.842 1.00 38.59 657 TYR A C 1
ATOM 1553 O O . TYR A 1 228 ? 41.100 32.214 -45.264 1.00 38.89 657 TYR A O 1
ATOM 1562 N N . THR A 1 229 ? 42.378 31.545 -43.526 1.00 38.45 658 THR A N 1
ATOM 1563 C CA . THR A 1 229 ? 41.509 32.209 -42.523 1.00 39.27 658 THR A CA 1
ATOM 1564 C C . THR A 1 229 ? 42.209 33.419 -41.816 1.00 39.03 658 THR A C 1
ATOM 1565 O O . THR A 1 229 ? 41.728 33.899 -40.844 1.00 37.29 658 THR A O 1
ATOM 1569 N N . ALA A 1 230 ? 43.368 33.849 -42.307 1.00 40.22 659 ALA A N 1
ATOM 1570 C CA . ALA A 1 230 ? 44.123 34.948 -41.712 1.00 41.07 659 ALA A CA 1
ATOM 1571 C C . ALA A 1 230 ? 43.311 36.249 -41.755 1.00 41.74 659 ALA A C 1
ATOM 1572 O O . ALA A 1 230 ? 43.240 36.956 -40.769 1.00 41.15 659 ALA A O 1
ATOM 1574 N N . ILE A 1 231 ? 42.671 36.551 -42.887 1.00 43.06 660 ILE A N 1
ATOM 1575 C CA . ILE A 1 231 ? 41.761 37.713 -42.943 1.00 44.32 660 ILE A CA 1
ATOM 1576 C C . ILE A 1 231 ? 40.585 37.615 -41.974 1.00 44.58 660 ILE A C 1
ATOM 1577 O O . ILE A 1 231 ? 40.282 38.582 -41.231 1.00 44.87 660 ILE A O 1
ATOM 1582 N N . HIS A 1 232 ? 39.902 36.477 -41.933 1.00 44.73 661 HIS A N 1
ATOM 1583 C CA . HIS A 1 232 ? 38.831 36.287 -40.911 1.00 45.32 661 HIS A CA 1
ATOM 1584 C C . HIS A 1 232 ? 39.387 36.561 -39.475 1.00 44.92 661 HIS A C 1
ATOM 1585 O O . HIS A 1 232 ? 38.749 37.222 -38.649 1.00 43.26 661 HIS A O 1
ATOM 1592 N N . ARG A 1 233 ? 40.564 36.022 -39.173 1.00 44.81 662 ARG A N 1
ATOM 1593 C CA . ARG A 1 233 ? 41.096 36.167 -37.832 1.00 47.17 662 ARG A CA 1
ATOM 1594 C C . ARG A 1 233 ? 41.507 37.638 -37.506 1.00 47.49 662 ARG A C 1
ATOM 1595 O O . ARG A 1 233 ? 41.348 38.080 -36.388 1.00 46.83 662 ARG A O 1
ATOM 1603 N N . GLN A 1 234 ? 42.008 38.363 -38.506 1.00 49.12 663 GLN A N 1
ATOM 1604 C CA . GLN A 1 234 ? 42.276 39.806 -38.378 1.00 50.77 663 GLN A CA 1
ATOM 1605 C C . GLN A 1 234 ? 40.937 40.590 -38.188 1.00 49.84 663 GLN A C 1
ATOM 1606 O O . GLN A 1 234 ? 40.842 41.427 -37.285 1.00 48.07 663 GLN A O 1
ATOM 1612 N N . MET A 1 235 ? 39.912 40.275 -38.978 1.00 49.76 664 MET A N 1
ATOM 1613 C CA . MET A 1 235 ? 38.535 40.746 -38.695 1.00 51.57 664 MET A CA 1
ATOM 1614 C C . MET A 1 235 ? 38.061 40.545 -37.195 1.00 50.08 664 MET A C 1
ATOM 1615 O O . MET A 1 235 ? 37.502 41.471 -36.639 1.00 49.24 664 MET A O 1
ATOM 1620 N N . MET A 1 236 ? 38.244 39.346 -36.600 1.00 49.05 665 MET A N 1
ATOM 1621 C CA . MET A 1 236 ? 37.933 39.043 -35.171 1.00 49.50 665 MET A CA 1
ATOM 1622 C C . MET A 1 236 ? 38.586 40.116 -34.246 1.00 47.74 665 MET A C 1
ATOM 1623 O O . MET A 1 236 ? 37.934 40.703 -33.381 1.00 46.68 665 MET A O 1
ATOM 1628 N N . ALA A 1 237 ? 39.877 40.356 -34.455 1.00 46.29 666 ALA A N 1
ATOM 1629 C CA . ALA A 1 237 ? 40.656 41.238 -33.604 1.00 45.91 666 ALA A CA 1
ATOM 1630 C C . ALA A 1 237 ? 40.184 42.698 -33.783 1.00 45.34 666 ALA A C 1
ATOM 1631 O O . ALA A 1 237 ? 40.114 43.477 -32.823 1.00 44.47 666 ALA A O 1
ATOM 1633 N N . ALA A 1 238 ? 39.896 43.080 -35.026 1.00 44.36 667 ALA A N 1
ATOM 1634 C CA . ALA A 1 238 ? 39.544 44.462 -35.312 1.00 44.79 667 ALA A CA 1
ATOM 1635 C C . ALA A 1 238 ? 38.172 44.761 -34.675 1.00 44.13 667 ALA A C 1
ATOM 1636 O O . ALA A 1 238 ? 37.960 45.789 -34.072 1.00 43.01 667 ALA A O 1
ATOM 1638 N N . HIS A 1 239 ? 37.256 43.814 -34.808 1.00 44.50 668 HIS A N 1
ATOM 1639 C CA . HIS A 1 239 ? 35.915 43.932 -34.261 1.00 45.27 668 HIS A CA 1
ATOM 1640 C C . HIS A 1 239 ? 35.922 44.044 -32.720 1.00 45.34 668 HIS A C 1
ATOM 1641 O O . HIS A 1 239 ? 35.340 44.995 -32.129 1.00 44.17 668 HIS A O 1
ATOM 1648 N N . ALA A 1 240 ? 36.586 43.094 -32.065 1.00 43.41 669 ALA A N 1
ATOM 1649 C CA . ALA A 1 240 ? 36.896 43.264 -30.599 1.00 43.72 669 ALA A CA 1
ATOM 1650 C C . ALA A 1 240 ? 37.415 44.680 -30.244 1.00 42.49 669 ALA A C 1
ATOM 1651 O O . ALA A 1 240 ? 36.966 45.317 -29.267 1.00 42.69 669 ALA A O 1
ATOM 1653 N N . ALA A 1 241 ? 38.377 45.160 -31.007 1.00 41.63 670 ALA A N 1
ATOM 1654 C CA . ALA A 1 241 ? 39.049 46.422 -30.654 1.00 42.13 670 ALA A CA 1
ATOM 1655 C C . ALA A 1 241 ? 38.119 47.657 -30.727 1.00 41.65 670 ALA A C 1
ATOM 1656 O O . ALA A 1 241 ? 38.295 48.625 -29.970 1.00 41.92 670 ALA A O 1
ATOM 1658 N N . ILE A 1 242 ? 37.200 47.662 -31.692 1.00 41.80 671 ILE A N 1
ATOM 1659 C CA . ILE A 1 242 ? 36.175 48.728 -31.760 1.00 42.48 671 ILE A CA 1
ATOM 1660 C C . ILE A 1 242 ? 35.366 48.793 -30.432 1.00 41.56 671 ILE A C 1
ATOM 1661 O O . ILE A 1 242 ? 35.230 49.858 -29.805 1.00 37.92 671 ILE A O 1
ATOM 1666 N N . THR A 1 243 ? 34.864 47.622 -30.021 1.00 41.18 672 THR A N 1
ATOM 1667 C CA . THR A 1 243 ? 34.051 47.529 -28.828 1.00 41.27 672 THR A CA 1
ATOM 1668 C C . THR A 1 243 ? 34.867 47.940 -27.610 1.00 41.58 672 THR A C 1
ATOM 1669 O O . THR A 1 243 ? 34.421 48.760 -26.779 1.00 40.20 672 THR A O 1
ATOM 1673 N N . LEU A 1 244 ? 36.087 47.433 -27.504 1.00 41.31 673 LEU A N 1
ATOM 1674 C CA . LEU A 1 244 ? 36.918 47.820 -26.343 1.00 42.46 673 LEU A CA 1
ATOM 1675 C C . LEU A 1 244 ? 37.189 49.324 -26.272 1.00 42.59 673 LEU A C 1
ATOM 1676 O O . LEU A 1 244 ? 37.246 49.904 -25.202 1.00 41.63 673 LEU A O 1
ATOM 1681 N N . GLN A 1 245 ? 37.296 50.009 -27.403 1.00 44.11 674 GLN A N 1
ATOM 1682 C CA . GLN A 1 245 ? 37.520 51.453 -27.310 1.00 43.50 674 GLN A CA 1
ATOM 1683 C C . GLN A 1 245 ? 36.257 52.238 -26.901 1.00 43.25 674 GLN A C 1
ATOM 1684 O O . GLN A 1 245 ? 36.339 53.211 -26.178 1.00 41.73 674 GLN A O 1
ATOM 1690 N N . GLU A 1 246 ? 35.086 51.814 -27.372 1.00 43.28 675 GLU A N 1
ATOM 1691 C CA . GLU A 1 246 ? 33.806 52.428 -26.965 1.00 43.53 675 GLU A CA 1
ATOM 1692 C C . GLU A 1 246 ? 33.582 52.410 -25.432 1.00 43.14 675 GLU A C 1
ATOM 1693 O O . GLU A 1 246 ? 33.055 53.354 -24.886 1.00 43.45 675 GLU A O 1
ATOM 1699 N N . VAL A 1 247 ? 34.050 51.363 -24.767 1.00 41.69 676 VAL A N 1
ATOM 1700 C CA . VAL A 1 247 ? 33.882 51.195 -23.317 1.00 42.15 676 VAL A CA 1
ATOM 1701 C C . VAL A 1 247 ? 35.190 51.378 -22.499 1.00 43.44 676 VAL A C 1
ATOM 1702 O O . VAL A 1 247 ? 35.199 51.184 -21.274 1.00 43.39 676 VAL A O 1
ATOM 1706 N N . SER A 1 248 ? 36.258 51.829 -23.169 1.00 44.55 677 SER A N 1
ATOM 1707 C CA . SER A 1 248 ? 37.570 52.021 -22.538 1.00 45.78 677 SER A CA 1
ATOM 1708 C C . SER A 1 248 ? 37.535 52.879 -21.268 1.00 46.49 677 SER A C 1
ATOM 1709 O O . SER A 1 248 ? 38.282 52.621 -20.332 1.00 47.62 677 SER A O 1
ATOM 1712 N N . GLU A 1 249 ? 36.690 53.899 -21.234 1.00 47.35 678 GLU A N 1
ATOM 1713 C CA . GLU A 1 249 ? 36.641 54.818 -20.072 1.00 48.07 678 GLU A CA 1
ATOM 1714 C C . GLU A 1 249 ? 35.830 54.221 -18.885 1.00 48.38 678 GLU A C 1
ATOM 1715 O O . GLU A 1 249 ? 35.775 54.791 -17.782 1.00 47.73 678 GLU A O 1
ATOM 1721 N N . PHE A 1 250 ? 35.190 53.086 -19.108 1.00 48.39 679 PHE A N 1
ATOM 1722 C CA . PHE A 1 250 ? 34.281 52.502 -18.123 1.00 48.67 679 PHE A CA 1
ATOM 1723 C C . PHE A 1 250 ? 34.836 51.270 -17.446 1.00 48.95 679 PHE A C 1
ATOM 1724 O O . PHE A 1 250 ? 34.154 50.670 -16.599 1.00 48.72 679 PHE A O 1
ATOM 1732 N N . THR A 1 251 ? 36.053 50.868 -17.803 1.00 49.18 680 THR A N 1
ATOM 1733 C CA . THR A 1 251 ? 36.505 49.513 -17.448 1.00 49.67 680 THR A CA 1
ATOM 1734 C C . THR A 1 251 ? 36.675 49.311 -15.928 1.00 49.22 680 THR A C 1
ATOM 1735 O O . THR A 1 251 ? 36.314 48.244 -15.401 1.00 47.28 680 THR A O 1
ATOM 1739 N N . ASP A 1 252 ? 37.183 50.344 -15.247 1.00 48.87 681 ASP A N 1
ATOM 1740 C CA . ASP A 1 252 ? 37.323 50.302 -13.782 1.00 49.44 681 ASP A CA 1
ATOM 1741 C C . ASP A 1 252 ? 35.945 50.212 -13.125 1.00 48.07 681 ASP A C 1
ATOM 1742 O O . ASP A 1 252 ? 35.745 49.409 -12.222 1.00 47.22 681 ASP A O 1
ATOM 1747 N N . ASP A 1 253 ? 35.036 51.102 -13.535 1.00 47.59 682 ASP A N 1
ATOM 1748 C CA . ASP A 1 253 ? 33.662 51.123 -12.966 1.00 48.08 682 ASP A CA 1
ATOM 1749 C C . ASP A 1 253 ? 32.953 49.798 -13.119 1.00 46.85 682 ASP A C 1
ATOM 1750 O O . ASP A 1 253 ? 32.299 49.345 -12.190 1.00 48.06 682 ASP A O 1
ATOM 1755 N N . MET A 1 254 ? 33.086 49.173 -14.288 1.00 46.59 683 MET A N 1
ATOM 1756 C CA . MET A 1 254 ? 32.385 47.930 -14.571 1.00 45.82 683 MET A CA 1
ATOM 1757 C C . MET A 1 254 ? 32.989 46.816 -13.749 1.00 46.30 683 MET A C 1
ATOM 1758 O O . MET A 1 254 ? 32.306 45.923 -13.313 1.00 45.49 683 MET A O 1
ATOM 1763 N N . ARG A 1 255 ? 34.287 46.875 -13.518 1.00 48.19 684 ARG A N 1
ATOM 1764 C CA . ARG A 1 255 ? 34.950 45.847 -12.711 1.00 49.19 684 ARG A CA 1
ATOM 1765 C C . ARG A 1 255 ? 34.583 45.980 -11.224 1.00 48.22 684 ARG A C 1
ATOM 1766 O O . ARG A 1 255 ? 34.304 45.010 -10.542 1.00 48.29 684 ARG A O 1
ATOM 1774 N N . ASN A 1 256 ? 34.533 47.202 -10.745 1.00 48.83 685 ASN A N 1
ATOM 1775 C CA . ASN A 1 256 ? 34.106 47.447 -9.371 1.00 48.29 685 ASN A CA 1
ATOM 1776 C C . ASN A 1 256 ? 32.617 47.199 -9.148 1.00 47.92 685 ASN A C 1
ATOM 1777 O O . ASN A 1 256 ? 32.197 46.846 -8.029 1.00 48.74 685 ASN A O 1
ATOM 1782 N N . PHE A 1 257 ? 31.839 47.416 -10.199 1.00 46.30 686 PHE A N 1
ATOM 1783 C CA . PHE A 1 257 ? 30.443 47.070 -10.200 1.00 45.92 686 PHE A CA 1
ATOM 1784 C C . PHE A 1 257 ? 30.214 45.581 -9.840 1.00 45.19 686 PHE A C 1
ATOM 1785 O O . PHE A 1 257 ? 29.466 45.266 -8.917 1.00 44.19 686 PHE A O 1
ATOM 1793 N N . THR A 1 258 ? 30.885 44.679 -10.543 1.00 44.58 687 THR A N 1
ATOM 1794 C CA . THR A 1 258 ? 30.653 43.271 -10.394 1.00 45.38 687 THR A CA 1
ATOM 1795 C C . THR A 1 258 ? 31.153 42.660 -9.090 1.00 45.53 687 THR A C 1
ATOM 1796 O O . THR A 1 258 ? 30.614 41.667 -8.670 1.00 45.14 687 THR A O 1
ATOM 1800 N N . VAL A 1 259 ? 32.173 43.267 -8.493 1.00 45.95 688 VAL A N 1
ATOM 1801 C CA . VAL A 1 259 ? 32.633 42.937 -7.150 1.00 45.50 688 VAL A CA 1
ATOM 1802 C C . VAL A 1 259 ? 31.483 43.074 -6.156 1.00 45.59 688 VAL A C 1
ATOM 1803 O O . VAL A 1 259 ? 31.388 42.284 -5.220 1.00 44.70 688 VAL A O 1
ATOM 1807 N N . ASP A 1 260 ? 30.675 44.121 -6.318 1.00 44.96 689 ASP A N 1
ATOM 1808 C CA . ASP A 1 260 ? 29.532 44.363 -5.434 1.00 45.28 689 ASP A CA 1
ATOM 1809 C C . ASP A 1 260 ? 28.323 43.580 -5.881 1.00 43.78 689 ASP A C 1
ATOM 1810 O O . ASP A 1 260 ? 27.601 43.087 -5.040 1.00 42.43 689 ASP A O 1
ATOM 1815 N N . SER A 1 261 ? 28.094 43.443 -7.191 1.00 41.49 690 SER A N 1
ATOM 1816 C CA . SER A 1 261 ? 26.815 42.915 -7.672 1.00 42.28 690 SER A CA 1
ATOM 1817 C C . SER A 1 261 ? 26.668 41.412 -7.552 1.00 42.08 690 SER A C 1
ATOM 1818 O O . SER A 1 261 ? 25.580 40.886 -7.263 1.00 40.35 690 SER A O 1
ATOM 1821 N N . ILE A 1 262 ? 27.771 40.684 -7.695 1.00 43.37 691 ILE A N 1
ATOM 1822 C CA . ILE A 1 262 ? 27.674 39.249 -7.683 1.00 43.30 691 ILE A CA 1
ATOM 1823 C C . ILE A 1 262 ? 27.231 38.656 -6.343 1.00 41.43 691 ILE A C 1
ATOM 1824 O O . ILE A 1 262 ? 26.277 37.841 -6.324 1.00 41.61 691 ILE A O 1
ATOM 1829 N N . PRO A 1 263 ? 27.884 39.040 -5.262 1.00 42.46 692 PRO A N 1
ATOM 1830 C CA . PRO A 1 263 ? 27.412 38.598 -3.947 1.00 42.24 692 PRO A CA 1
ATOM 1831 C C . PRO A 1 263 ? 25.992 39.011 -3.634 1.00 41.68 692 PRO A C 1
ATOM 1832 O O . PRO A 1 263 ? 25.266 38.239 -3.043 1.00 40.38 692 PRO A O 1
ATOM 1836 N N . LEU A 1 264 ? 25.584 40.196 -4.088 1.00 40.46 693 LEU A N 1
ATOM 1837 C CA . LEU A 1 264 ? 24.210 40.684 -3.835 1.00 39.07 693 LEU A CA 1
ATOM 1838 C C . LEU A 1 264 ? 23.202 39.853 -4.579 1.00 38.35 693 LEU A C 1
ATOM 1839 O O . LEU A 1 264 ? 22.237 39.422 -3.998 1.00 36.12 693 LEU A O 1
ATOM 1844 N N . LEU A 1 265 ? 23.445 39.547 -5.869 1.00 38.51 694 LEU A N 1
ATOM 1845 C CA . LEU A 1 265 ? 22.614 38.613 -6.576 1.00 38.49 694 LEU A CA 1
ATOM 1846 C C . LEU A 1 265 ? 22.424 37.264 -5.896 1.00 38.63 694 LEU A C 1
ATOM 1847 O O . LEU A 1 265 ? 21.323 36.714 -5.930 1.00 38.53 694 LEU A O 1
ATOM 1852 N N . ILE A 1 266 ? 23.483 36.702 -5.302 1.00 37.73 695 ILE A N 1
ATOM 1853 C CA . ILE A 1 266 ? 23.401 35.417 -4.594 1.00 38.53 695 ILE A CA 1
ATOM 1854 C C . ILE A 1 266 ? 22.512 35.557 -3.347 1.00 38.09 695 ILE A C 1
ATOM 1855 O O . ILE A 1 266 ? 21.619 34.723 -3.109 1.00 36.53 695 ILE A O 1
ATOM 1860 N N . GLN A 1 267 ? 22.633 36.706 -2.666 1.00 37.25 696 GLN A N 1
ATOM 1861 C CA . GLN A 1 267 ? 21.801 36.976 -1.496 1.00 38.88 696 GLN A CA 1
ATOM 1862 C C . GLN A 1 267 ? 20.345 37.146 -1.863 1.00 38.68 696 GLN A C 1
ATOM 1863 O O . GLN A 1 267 ? 19.481 36.779 -1.092 1.00 40.52 696 GLN A O 1
ATOM 1869 N N . LEU A 1 268 ? 20.077 37.694 -3.033 1.00 39.55 697 LEU A N 1
ATOM 1870 C CA . LEU A 1 268 ? 18.686 37.917 -3.483 1.00 40.31 697 LEU A CA 1
ATOM 1871 C C . LEU A 1 268 ? 18.062 36.729 -4.129 1.00 39.68 697 LEU A C 1
ATOM 1872 O O . LEU A 1 268 ? 16.851 36.606 -4.184 1.00 39.44 697 LEU A O 1
ATOM 1877 N N . GLY A 1 269 ? 18.874 35.803 -4.663 1.00 40.31 698 GLY A N 1
ATOM 1878 C CA . GLY A 1 269 ? 18.331 34.578 -5.210 1.00 39.63 698 GLY A CA 1
ATOM 1879 C C . GLY A 1 269 ? 17.608 34.724 -6.561 1.00 39.13 698 GLY A C 1
ATOM 1880 O O . GLY A 1 269 ? 17.685 35.747 -7.231 1.00 40.13 698 GLY A O 1
ATOM 1881 N N . ARG A 1 270 ? 16.864 33.701 -6.933 1.00 39.66 699 ARG A N 1
ATOM 1882 C CA . ARG A 1 270 ? 16.187 33.714 -8.176 1.00 40.15 699 ARG A CA 1
ATOM 1883 C C . ARG A 1 270 ? 14.696 33.391 -8.046 1.00 40.96 699 ARG A C 1
ATOM 1884 O O . ARG A 1 270 ? 14.064 33.232 -9.036 1.00 38.90 699 ARG A O 1
ATOM 1892 N N . SER A 1 271 ? 14.157 33.311 -6.850 1.00 43.73 700 SER A N 1
ATOM 1893 C CA . SER A 1 271 ? 12.778 32.897 -6.684 1.00 47.66 700 SER A CA 1
ATOM 1894 C C . SER A 1 271 ? 11.891 34.113 -6.887 1.00 50.01 700 SER A C 1
ATOM 1895 O O . SER A 1 271 ? 12.366 35.267 -6.872 1.00 47.13 700 SER A O 1
ATOM 1898 N N . SER A 1 272 ? 10.599 33.861 -7.112 1.00 53.80 701 SER A N 1
ATOM 1899 C CA . SER A 1 272 ? 9.565 34.945 -7.012 1.00 57.23 701 SER A CA 1
ATOM 1900 C C . SER A 1 272 ? 9.659 35.681 -5.694 1.00 59.75 701 SER A C 1
ATOM 1901 O O . SER A 1 272 ? 9.888 35.064 -4.669 1.00 60.41 701 SER A O 1
ATOM 1904 N N . LEU A 1 273 ? 9.533 37.008 -5.730 1.00 63.72 702 LEU A N 1
ATOM 1905 C CA . LEU A 1 273 ? 9.709 37.873 -4.524 1.00 65.81 702 LEU A CA 1
ATOM 1906 C C . LEU A 1 273 ? 8.601 38.876 -4.325 1.00 68.40 702 LEU A C 1
ATOM 1907 O O . LEU A 1 273 ? 8.772 39.834 -3.543 1.00 68.76 702 LEU A O 1
ATOM 1912 N N . MET A 1 274 ? 7.499 38.656 -5.037 1.00 70.36 703 MET A N 1
ATOM 1913 C CA . MET A 1 274 ? 6.555 39.713 -5.447 1.00 71.81 703 MET A CA 1
ATOM 1914 C C . MET A 1 274 ? 6.311 40.919 -4.497 1.00 72.04 703 MET A C 1
ATOM 1915 O O . MET A 1 274 ? 5.168 41.379 -4.251 1.00 72.51 703 MET A O 1
ATOM 1920 N N . ASP A 1 275 ? 7.435 41.388 -3.963 1.00 70.99 704 ASP A N 1
ATOM 1921 C CA . ASP A 1 275 ? 7.820 42.743 -4.168 1.00 69.76 704 ASP A CA 1
ATOM 1922 C C . ASP A 1 275 ? 8.325 42.688 -5.611 1.00 68.95 704 ASP A C 1
ATOM 1923 O O . ASP A 1 275 ? 9.473 42.349 -5.875 1.00 68.32 704 ASP A O 1
ATOM 1928 N N . GLU A 1 276 ? 7.415 42.970 -6.531 1.00 67.48 705 GLU A N 1
ATOM 1929 C CA . GLU A 1 276 ? 7.680 42.987 -7.947 1.00 66.77 705 GLU A CA 1
ATOM 1930 C C . GLU A 1 276 ? 8.539 44.174 -8.352 1.00 64.84 705 GLU A C 1
ATOM 1931 O O . GLU A 1 276 ? 9.091 44.181 -9.460 1.00 64.63 705 GLU A O 1
ATOM 1937 N N . HIS A 1 277 ? 8.650 45.185 -7.492 1.00 62.46 706 HIS A N 1
ATOM 1938 C CA . HIS A 1 277 ? 9.672 46.218 -7.721 1.00 61.20 706 HIS A CA 1
ATOM 1939 C C . HIS A 1 277 ? 11.049 45.557 -7.512 1.00 58.07 706 HIS A C 1
ATOM 1940 O O . HIS A 1 277 ? 11.945 45.788 -8.287 1.00 56.29 706 HIS A O 1
ATOM 1947 N N . LEU A 1 278 ? 11.181 44.816 -6.424 1.00 56.44 707 LEU A N 1
ATOM 1948 C CA . LEU A 1 278 ? 12.410 44.163 -6.057 1.00 56.20 707 LEU A CA 1
ATOM 1949 C C . LEU A 1 278 ? 12.838 43.167 -7.134 1.00 55.11 707 LEU A C 1
ATOM 1950 O O . LEU A 1 278 ? 13.993 43.151 -7.510 1.00 54.76 707 LEU A O 1
ATOM 1955 N N . VAL A 1 279 ? 11.918 42.354 -7.645 1.00 54.13 708 VAL A N 1
ATOM 1956 C CA . VAL A 1 279 ? 12.288 41.406 -8.678 1.00 53.24 708 VAL A CA 1
ATOM 1957 C C . VAL A 1 279 ? 12.708 42.159 -9.943 1.00 51.47 708 VAL A C 1
ATOM 1958 O O . VAL A 1 279 ? 13.644 41.774 -10.580 1.00 48.14 708 VAL A O 1
ATOM 1962 N N . GLU A 1 280 ? 12.023 43.249 -10.296 1.00 50.30 709 GLU A N 1
ATOM 1963 C CA . GLU A 1 280 ? 12.459 44.035 -11.456 1.00 49.33 709 GLU A CA 1
ATOM 1964 C C . GLU A 1 280 ? 13.870 44.594 -11.293 1.00 45.59 709 GLU A C 1
ATOM 1965 O O . GLU A 1 280 ? 14.687 44.498 -12.206 1.00 44.67 709 GLU A O 1
ATOM 1971 N N . GLN A 1 281 ? 14.115 45.173 -10.132 1.00 43.60 710 GLN A N 1
ATOM 1972 C CA . GLN A 1 281 ? 15.441 45.712 -9.809 1.00 43.99 710 GLN A CA 1
ATOM 1973 C C . GLN A 1 281 ? 16.468 44.575 -9.838 1.00 40.97 710 GLN A C 1
ATOM 1974 O O . GLN A 1 281 ? 17.525 44.698 -10.421 1.00 39.24 710 GLN A O 1
ATOM 1980 N N . ARG A 1 282 ? 16.150 43.471 -9.199 1.00 40.92 711 ARG A N 1
ATOM 1981 C CA . ARG A 1 282 ? 17.084 42.327 -9.199 1.00 41.74 711 ARG A CA 1
ATOM 1982 C C . ARG A 1 282 ? 17.496 41.887 -10.616 1.00 41.25 711 ARG A C 1
ATOM 1983 O O . ARG A 1 282 ? 18.662 41.662 -10.898 1.00 40.08 711 ARG A O 1
ATOM 1991 N N . GLU A 1 283 ? 16.539 41.768 -11.503 1.00 41.79 712 GLU A N 1
ATOM 1992 C CA . GLU A 1 283 ? 16.835 41.326 -12.842 1.00 42.81 712 GLU A CA 1
ATOM 1993 C C . GLU A 1 283 ? 17.528 42.425 -13.671 1.00 41.72 712 GLU A C 1
ATOM 1994 O O . GLU A 1 283 ? 18.363 42.108 -14.481 1.00 40.88 712 GLU A O 1
ATOM 2000 N N . LYS A 1 284 ? 17.303 43.691 -13.331 1.00 42.47 713 LYS A N 1
ATOM 2001 C CA . LYS A 1 284 ? 18.090 44.799 -13.908 1.00 43.45 713 LYS A CA 1
ATOM 2002 C C . LYS A 1 284 ? 19.509 44.638 -13.495 1.00 42.11 713 LYS A C 1
ATOM 2003 O O . LYS A 1 284 ? 20.427 44.700 -14.330 1.00 41.58 713 LYS A O 1
ATOM 2009 N N . LEU A 1 285 ? 19.735 44.425 -12.192 1.00 41.37 714 LEU A N 1
ATOM 2010 C CA . LEU A 1 285 ? 21.100 44.176 -11.732 1.00 41.56 714 LEU A CA 1
ATOM 2011 C C . LEU A 1 285 ? 21.792 42.959 -12.3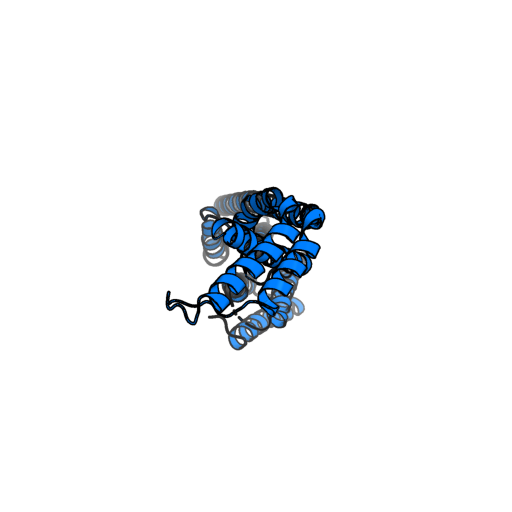99 1.00 41.62 714 LEU A C 1
ATOM 2012 O O . LEU A 1 285 ? 22.997 42.984 -12.715 1.00 42.31 714 LEU A O 1
ATOM 2017 N N . ARG A 1 286 ? 21.051 41.882 -12.598 1.00 41.47 715 ARG A N 1
ATOM 2018 C CA . ARG A 1 286 ? 21.594 40.729 -13.258 1.00 42.36 715 ARG A CA 1
ATOM 2019 C C . ARG A 1 286 ? 22.045 41.002 -14.743 1.00 42.31 715 ARG A C 1
ATOM 2020 O O . ARG A 1 286 ? 23.164 40.631 -15.136 1.00 41.52 715 ARG A O 1
ATOM 2028 N N . GLU A 1 287 ? 21.190 41.662 -15.499 1.00 43.75 716 GLU A N 1
ATOM 2029 C CA . GLU A 1 287 ? 21.504 42.156 -16.862 1.00 44.46 716 GLU A CA 1
ATOM 2030 C C . GLU A 1 287 ? 22.750 43.065 -16.900 1.00 44.68 716 GLU A C 1
ATOM 2031 O O . GLU A 1 287 ? 23.682 42.824 -17.666 1.00 45.71 716 GLU A O 1
ATOM 2037 N N . LEU A 1 288 ? 22.801 44.033 -16.002 1.00 43.32 717 LEU A N 1
ATOM 2038 C CA . LEU A 1 288 ? 23.953 44.915 -15.947 1.00 44.49 717 LEU A CA 1
ATOM 2039 C C . LEU A 1 288 ? 25.218 44.159 -15.638 1.00 44.55 717 LEU A C 1
ATOM 2040 O O . LEU A 1 288 ? 26.308 44.496 -16.095 1.00 44.23 717 LEU A O 1
ATOM 2045 N N . THR A 1 289 ? 25.100 43.150 -14.784 1.00 45.69 718 THR A N 1
ATOM 2046 C CA . THR A 1 289 ? 26.245 42.328 -14.386 1.00 45.52 718 THR A CA 1
ATOM 2047 C C . THR A 1 289 ? 26.778 41.503 -15.587 1.00 46.05 718 THR A C 1
ATOM 2048 O O . THR A 1 289 ? 27.978 41.378 -15.756 1.00 46.05 718 THR A O 1
ATOM 2052 N N . THR A 1 290 ? 25.901 40.953 -16.398 1.00 47.74 719 THR A N 1
ATOM 2053 C CA . THR A 1 290 ? 26.330 40.139 -17.536 1.00 49.51 719 THR A CA 1
ATOM 2054 C C . THR A 1 290 ? 27.066 41.022 -18.555 1.00 48.96 719 THR A C 1
ATOM 2055 O O . THR A 1 290 ? 28.067 40.597 -19.115 1.00 49.48 719 THR A O 1
ATOM 2059 N N . ILE A 1 291 ? 26.544 42.220 -18.787 1.00 48.25 720 ILE A N 1
ATOM 2060 C CA . ILE A 1 291 ? 27.208 43.251 -19.645 1.00 46.94 720 ILE A CA 1
ATOM 2061 C C . ILE A 1 291 ? 28.616 43.516 -19.137 1.00 45.41 720 ILE A C 1
ATOM 2062 O O . ILE A 1 291 ? 29.584 43.333 -19.877 1.00 42.08 720 ILE A O 1
ATOM 2067 N N . ALA A 1 292 ? 28.717 43.895 -17.873 1.00 44.00 721 ALA A N 1
ATOM 2068 C CA . ALA A 1 292 ? 29.999 44.160 -17.252 1.00 45.42 721 ALA A CA 1
ATOM 2069 C C . ALA A 1 292 ? 30.950 42.997 -17.334 1.00 45.89 721 ALA A C 1
ATOM 2070 O O . ALA A 1 292 ? 32.130 43.195 -17.671 1.00 45.37 721 ALA A O 1
ATOM 2072 N N . GLU A 1 293 ? 30.451 41.777 -17.047 1.00 46.03 722 GLU A N 1
ATOM 2073 C CA . GLU A 1 293 ? 31.326 40.601 -17.042 1.00 46.61 722 GLU A CA 1
ATOM 2074 C C . GLU A 1 293 ? 31.805 40.264 -18.447 1.00 45.78 722 GLU A C 1
ATOM 2075 O O . GLU A 1 293 ? 32.950 39.966 -18.611 1.00 44.78 722 GLU A O 1
ATOM 2081 N N . ARG A 1 294 ? 30.916 40.325 -19.435 1.00 45.45 723 ARG A N 1
ATOM 2082 C CA . ARG A 1 294 ? 31.276 40.094 -20.853 1.00 46.03 723 ARG A CA 1
ATOM 2083 C C . ARG A 1 294 ? 32.371 41.027 -21.333 1.00 45.36 723 ARG A C 1
ATOM 2084 O O . ARG A 1 294 ? 33.328 40.582 -21.990 1.00 43.68 723 ARG A O 1
ATOM 2092 N N . LEU A 1 295 ? 32.224 42.313 -20.970 1.00 44.29 724 LEU A N 1
ATOM 2093 C CA . LEU A 1 295 ? 33.136 43.364 -21.376 1.00 45.73 724 LEU A CA 1
ATOM 2094 C C . LEU A 1 295 ? 34.464 43.293 -20.623 1.00 47.20 724 LEU A C 1
ATOM 2095 O O . LEU A 1 295 ? 35.520 43.553 -21.225 1.00 46.24 724 LEU A O 1
ATOM 2100 N N . ASN A 1 296 ? 34.392 42.884 -19.352 1.00 48.37 725 ASN A N 1
ATOM 2101 C CA . ASN A 1 296 ? 35.547 42.607 -18.502 1.00 50.35 725 ASN A CA 1
ATOM 2102 C C . ASN A 1 296 ? 36.363 41.416 -19.121 1.00 50.72 725 ASN A C 1
ATOM 2103 O O . ASN A 1 296 ? 37.552 41.510 -19.327 1.00 50.83 725 ASN A O 1
ATOM 2108 N N . ARG A 1 297 ? 35.705 40.312 -19.470 1.00 51.89 726 ARG A N 1
ATOM 2109 C CA . ARG A 1 297 ? 36.336 39.139 -20.142 1.00 53.45 726 ARG A CA 1
ATOM 2110 C C . ARG A 1 297 ? 36.948 39.450 -21.529 1.00 53.31 726 ARG A C 1
ATOM 2111 O O . ARG A 1 297 ? 37.983 38.917 -21.916 1.00 53.62 726 ARG A O 1
ATOM 2119 N N . LEU A 1 298 ? 36.265 40.301 -22.282 1.00 53.91 727 LEU A N 1
ATOM 2120 C CA . LEU A 1 298 ? 36.664 40.664 -23.656 1.00 54.27 727 LEU A CA 1
ATOM 2121 C C . LEU A 1 298 ? 37.974 41.466 -23.642 1.00 54.42 727 LEU A C 1
ATOM 2122 O O . LEU A 1 298 ? 38.839 41.272 -24.490 1.00 53.26 727 LEU A O 1
ATOM 2127 N N . GLU A 1 299 ? 38.071 42.366 -22.677 1.00 54.98 728 GLU A N 1
ATOM 2128 C CA . GLU A 1 299 ? 39.266 43.134 -22.448 1.00 57.61 728 GLU A CA 1
ATOM 2129 C C . GLU A 1 299 ? 40.472 42.278 -22.034 1.00 59.23 728 GLU A C 1
ATOM 2130 O O . GLU A 1 299 ? 41.600 42.504 -22.471 1.00 59.61 728 GLU A O 1
ATOM 2136 N N . ARG A 1 300 ? 40.244 41.298 -21.174 1.00 61.12 729 ARG A N 1
ATOM 2137 C CA . ARG A 1 300 ? 41.314 40.351 -20.834 1.00 61.79 729 ARG A CA 1
ATOM 2138 C C . ARG A 1 300 ? 41.737 39.449 -22.012 1.00 62.22 729 ARG A C 1
ATOM 2139 O O . ARG A 1 300 ? 42.915 39.125 -22.141 1.00 62.83 729 ARG A O 1
ATOM 2147 N N . GLU A 1 301 ? 40.791 39.048 -22.866 1.00 62.12 730 GLU A N 1
ATOM 2148 C CA . GLU A 1 301 ? 41.095 38.235 -24.052 1.00 62.11 730 GLU A CA 1
ATOM 2149 C C . GLU A 1 301 ? 41.950 38.985 -25.079 1.00 62.13 730 GLU A C 1
ATOM 2150 O O . GLU A 1 301 ? 42.764 38.366 -25.808 1.00 62.48 730 GLU A O 1
ATOM 2156 N N . TRP A 1 302 ? 41.742 40.308 -25.144 1.00 61.98 731 TRP A N 1
ATOM 2157 C CA . TRP A 1 302 ? 42.463 41.235 -26.038 1.00 61.71 731 TRP A CA 1
ATOM 2158 C C . TRP A 1 302 ? 43.117 42.366 -25.224 1.00 62.26 731 TRP A C 1
ATOM 2159 O O . TRP A 1 302 ? 44.213 42.184 -24.636 1.00 63.85 731 TRP A O 1
#

Nearest PDB structures (foldseek):
  2h7o-assembly1_A  TM=1.004E+00  e=4.804E-31  Yersinia pseudotuberculosis
  2h7v-assembly2_D  TM=9.564E-01  e=1.493E-24  Yersinia pseudotuberculosis
  2h7v-assembly1_C  TM=9.201E-01  e=1.363E-24  Yersinia pseudotuberculosis
  4ci6-assembly1_B  TM=8.033E-01  e=2.330E-25  Yersinia enterocolitica
  5ce3-assembly2_D  TM=8.244E-01  e=9.068E-25  Yersinia enterocolitica

Organism: Yersinia pseudotuberculosis serotype I (strain IP32953) (NCBI:txid273123)

CATH classification: 1.20.120.1330 (+1 more: 1.20.58.1230)

Secondary structure (DSSP, 8-state):
---HHHHHHHHHHHHHHHHHHHTT---HHHHHHHHHHHHHHHHHHHH---HHHHHHHHHHHHHHHHHHHHHHH--HIIIIIHHHHHHHHGGGGSPP-GGGHHHHHHHHHHHHHHHHHHHHHH----HHHHHHHHHHHHHHHHHHHHHHHHHHHHHHHHHHHHHHHHHGGGTHHHHHHHHHHHHHHPPPPP----GGGHHHHHHHHHHHHHHHHHHGGGHHHHHHHHHHHHHHHHHH-SS--S-HHHHHHHHHHHHHHHHHHHHHHHHHH-

Foldseek 3Di:
DDDPVNLVVLLVQLVVQVVCLVVVNHPVLSVQQSLLVVLVVLLVVQQPPDVVSSVVSLVSSVVSLVSLLVSLVVVCCVPRVVVLLVVLLVVLVDDDALSCLVSLVSSLSSLVSVLSVLVSVQVPHDPVSVVSNVSSVVSNVSSVVVSVVNVVVVVVLLVLLVVLLVVCVVQQPQLVVLVVVCVVVAQDDDDDDDPVCVVSVVVNVVSLVVSCVSCVVCLVVLVVSLVPLVVSLVRVDDGDDVVVVSNVSSVSSVVSNVSSVVSNVSVVVD

B-factor: mean 47.59, std 9.3, range [25.13, 123.97]

InterPro domains:
  IPR000719 Protein kinase domain [PF00069] (174-408)
  IPR000719 Protein kinase domain [PS50011] (136-408)
  IPR000719 Protein kinase domain [SM00220] (149-408)
  IPR003547 Serine/threonine protein kinase, yersinia-type [PR01373] (24-47)
  IPR003547 Serine/threonine protein kinase, yersinia-type [PR01373] (108-130)
  IPR003547 Serine/threonine protein kinase, yersinia-type [PR01373] (180-205)
  IPR003547 Serine/threonine protein kinase, yersinia-type [PR01373] (218-237)
  IPR003547 Serine/threonine protein kinase, yersinia-type [PR01373] (330-350)
  IPR003547 Serine/threonine protein kinase, yersinia-type [PR01373] (381-401)
  IPR003547 Serine/threonine protein kinase, yersinia-type [PR01373] (423-444)
  IPR003547 Serine/threonine protein kinase, yersinia-type [PR01373] (503-525)
  IPR003547 Serine/threonine protein kinase, yersinia-type [PR01373] (557-574)
  IPR003547 Serine/threonine protein kinase, yersinia-type [PR01373] (637-658)
  IPR003547 Serine/threonine protein kinase, yersinia-type [PR01373] (672-692)
  IPR008271 Serine/threonine-protein kinase, active site [PS00108] (266-278)
  IPR011009 Protein kinase-like domain superfamily [SSF56112] (154-410)
  IPR019093 YpkA, Rac1-binding domain [PF09632] (440-732)
  IPR043119 Rac1-binding domain, C-terminal [G3DSA:1.20.58.1230] (585-732)
  IPR043120 Rac1-binding domain, N-terminal [G3DSA:1.20.120.1330] (431-581)

Sequence (270 aa):
RITPKKLRELSDLLRTHLSSAATKQLDMGGVLSDLDTMLVALDKAEREVDKDQLKSFNSLILKTYRVIEDYVKGNFMLSIVEPSLQRIQKHLDQTHSFSDIGSLVRAHKHLETLLEVLVTLSQPVSSETYGFLNRLAEAKITLSQQLNTLQQQQESAKAQLSILINRSGSWADVARQSLQRFDSTRPVVKFGTEQYTAIHRQMMAAHAAITLQEVSEFTDDMRNFTVDSIPLLIQLGRSSLMDEHLVEQREKLRELTTIAERLNRLEREW